Protein AF-A0A497SSU1-F1 (afdb_monomer)

Mean predicted aligned error: 9.27 Å

pLDDT: mean 85.71, std 21.13, range [26.67, 98.75]

Nearest PDB structures (foldseek):
  1k3r-assembly1_A  TM=8.566E-01  e=5.535E-24  Methanothermobacter thermautotrophicus
  8qsv-assembly1_A-2  TM=8.708E-01  e=3.399E-22  Homo sapiens
  4rg1-assembly1_B  TM=8.622E-01  e=2.488E-22  Homo sapiens
  8qsu-assembly1_A-2  TM=8.630E-01  e=3.193E-22  Homo sapiens
  8qsw-assembly1_A-2  TM=8.655E-01  e=3.638E-21  Homo sapiens

Solvent-accessible surface area (backbone atoms only — not comparable to full-atom values): 18118 Å² total; per-residue (Å²): 141,82,91,82,84,86,82,88,80,88,79,93,80,94,78,92,74,89,80,81,75,82,80,81,82,85,77,80,78,73,79,81,71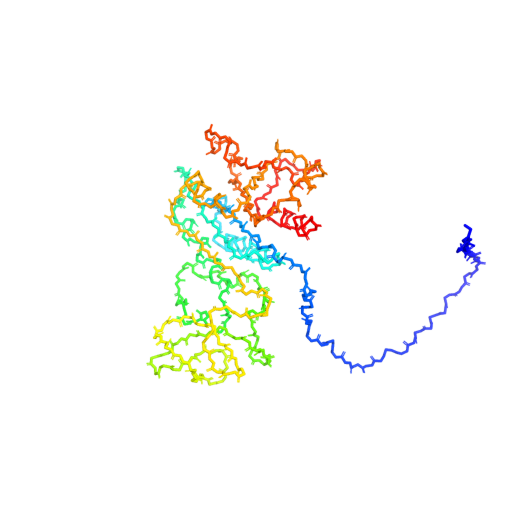,81,78,72,66,96,84,59,85,78,71,46,35,28,40,33,41,32,14,38,61,55,68,86,49,84,48,67,57,59,37,44,32,55,51,25,52,47,48,39,44,36,61,74,63,47,25,43,35,38,38,41,23,41,39,90,51,94,91,50,66,29,64,62,40,31,54,50,51,48,51,53,41,52,56,65,65,43,32,78,73,51,40,72,78,78,50,66,94,45,82,91,51,76,47,58,85,59,39,64,84,69,80,48,71,55,44,69,56,69,86,59,92,61,60,57,40,55,22,40,26,36,92,88,66,31,27,46,53,53,55,100,60,63,44,73,54,52,78,91,82,52,67,76,38,78,45,38,31,33,65,84,78,33,29,67,43,94,71,81,91,73,75,62,73,62,59,49,77,45,74,81,72,47,36,58,71,60,50,49,64,71,42,51,87,65,27,47,37,33,32,47,33,90,88,28,49,49,40,90,76,44,43,68,64,57,55,68,54,95,56,33,41,30,44,34,48,40,39,86,88,43,57,48,80,80,76,45,96,63,92,84,51,81,38,51,30,10,77,63,69,89,59,96,55,100,70,78,53,63,69,58,45,51,46,52,43,48,54,51,46,70,71,59,105

Structure (mmCIF, N/CA/C/O backbone):
data_AF-A0A497SSU1-F1
#
_entry.id   AF-A0A497SSU1-F1
#
loop_
_atom_site.group_PDB
_atom_site.id
_atom_site.type_symbol
_atom_site.label_atom_id
_atom_site.label_alt_id
_atom_site.label_comp_id
_atom_site.label_asym_id
_atom_site.label_entity_id
_atom_site.label_seq_id
_atom_site.pdbx_PDB_ins_code
_atom_site.Cartn_x
_atom_site.Cartn_y
_atom_site.Cartn_z
_atom_site.occupancy
_atom_site.B_iso_or_equiv
_atom_site.auth_seq_id
_atom_site.auth_comp_id
_atom_site.auth_asym_id
_atom_site.auth_atom_id
_atom_site.pdbx_PDB_model_num
ATOM 1 N N . MET A 1 1 ? -50.447 6.580 -16.446 1.00 35.88 1 MET A N 1
ATOM 2 C CA . MET A 1 1 ? -51.185 5.867 -17.516 1.00 35.88 1 MET A CA 1
ATOM 3 C C . MET A 1 1 ? -50.201 5.676 -18.659 1.00 35.88 1 MET A C 1
ATOM 5 O O . MET A 1 1 ? -49.631 6.679 -19.048 1.00 35.88 1 MET A O 1
ATOM 9 N N . LEU A 1 2 ? -49.839 4.515 -19.195 1.00 35.53 2 LEU A N 1
ATOM 10 C CA . LEU A 1 2 ? -50.153 3.086 -19.044 1.00 35.53 2 LEU A CA 1
ATOM 11 C C . LEU A 1 2 ? -48.772 2.371 -19.102 1.00 35.53 2 LEU A C 1
ATOM 13 O O . LEU A 1 2 ? -47.897 2.855 -19.806 1.00 35.53 2 LEU A O 1
ATOM 17 N N . GLY A 1 3 ? -48.422 1.311 -18.372 1.00 28.66 3 GLY A N 1
ATOM 18 C CA . GLY A 1 3 ? -49.211 0.150 -17.970 1.00 28.66 3 GLY A CA 1
ATOM 19 C C . GLY A 1 3 ? -49.153 -0.924 -19.065 1.00 28.66 3 GLY A C 1
ATOM 20 O O . GLY A 1 3 ? -50.025 -0.935 -19.922 1.00 28.66 3 GLY A O 1
ATOM 21 N N . GLY A 1 4 ? -48.142 -1.802 -19.051 1.00 30.02 4 GLY A N 1
ATOM 22 C CA . GLY A 1 4 ? -48.006 -2.919 -19.998 1.00 30.02 4 GLY A CA 1
ATOM 23 C C . GLY A 1 4 ? -47.371 -4.140 -19.334 1.00 30.02 4 GLY A C 1
ATOM 24 O O . GLY A 1 4 ? -46.185 -4.120 -19.025 1.00 30.02 4 GLY A O 1
ATOM 25 N N . LEU A 1 5 ? -48.195 -5.152 -19.055 1.00 28.97 5 LEU A N 1
ATOM 26 C CA . LEU A 1 5 ? -47.909 -6.336 -18.244 1.00 28.97 5 LEU A CA 1
ATOM 27 C C . LEU A 1 5 ? -46.916 -7.308 -18.903 1.00 28.97 5 LEU A C 1
ATOM 29 O O . LEU A 1 5 ? -47.007 -7.587 -20.095 1.00 28.97 5 LEU A O 1
ATOM 33 N N . ILE A 1 6 ? -46.067 -7.927 -18.077 1.00 37.09 6 ILE A N 1
ATOM 34 C CA . ILE A 1 6 ? -45.364 -9.173 -18.403 1.00 37.09 6 ILE A CA 1
ATOM 35 C C . ILE A 1 6 ? -46.290 -10.332 -18.030 1.00 37.09 6 ILE A C 1
ATOM 37 O O . ILE A 1 6 ? -46.560 -10.582 -16.855 1.00 37.09 6 ILE A O 1
ATOM 41 N N . THR A 1 7 ? -46.793 -11.034 -19.038 1.00 29.97 7 THR A N 1
ATOM 42 C CA . THR A 1 7 ? -47.601 -12.245 -18.891 1.00 29.97 7 THR A CA 1
ATOM 43 C C . THR A 1 7 ? -46.688 -13.443 -18.623 1.00 29.97 7 THR A C 1
ATOM 45 O O . THR A 1 7 ? -45.935 -13.873 -19.495 1.00 29.97 7 THR A O 1
ATOM 48 N N . LEU A 1 8 ? -46.764 -14.011 -17.418 1.00 29.22 8 LEU A N 1
ATOM 49 C CA . LEU A 1 8 ? -46.225 -15.336 -17.103 1.00 29.22 8 LEU A CA 1
ATOM 50 C C . LEU A 1 8 ? -47.139 -16.400 -17.721 1.00 29.22 8 LEU A C 1
ATOM 52 O O . LEU A 1 8 ? -48.310 -16.495 -17.360 1.00 29.22 8 LEU A O 1
ATOM 56 N N . CYS A 1 9 ? -46.611 -17.211 -18.638 1.00 27.58 9 CYS A N 1
ATOM 57 C CA . CYS A 1 9 ? -47.317 -18.373 -19.173 1.00 27.58 9 CYS A CA 1
ATOM 58 C C . CYS A 1 9 ? -46.560 -19.648 -18.790 1.00 27.58 9 CYS A C 1
ATOM 60 O O . CYS A 1 9 ? -45.482 -19.934 -19.307 1.00 27.58 9 CYS A O 1
ATOM 62 N N . TRP A 1 10 ? -47.134 -20.399 -17.852 1.00 26.67 10 TRP A N 1
ATOM 63 C CA . TRP A 1 10 ? -46.707 -21.742 -17.478 1.00 26.67 10 TRP A CA 1
ATOM 64 C C . TRP A 1 10 ? -47.466 -22.727 -18.374 1.00 26.67 10 TRP A C 1
ATOM 66 O O . TRP A 1 10 ? -48.698 -22.715 -18.384 1.00 26.67 10 TRP A O 1
ATOM 76 N N . LYS A 1 11 ? -46.761 -23.571 -19.137 1.00 31.81 11 LYS A N 1
ATOM 77 C CA . LYS A 1 11 ? -47.372 -24.748 -19.770 1.00 31.81 11 LYS A CA 1
ATOM 78 C C . LYS A 1 11 ? -46.731 -26.033 -19.237 1.00 31.81 11 LYS A C 1
ATOM 80 O O . LYS A 1 11 ? -45.509 -26.162 -19.304 1.00 31.81 11 LYS A O 1
ATOM 85 N N . PRO A 1 12 ? -47.542 -26.981 -18.738 1.00 33.78 12 PRO A N 1
ATOM 86 C CA . PRO A 1 12 ? -47.093 -28.289 -18.296 1.00 33.78 12 PRO A CA 1
ATOM 87 C C . PRO A 1 12 ? -47.118 -29.258 -19.481 1.00 33.78 12 PRO A C 1
ATOM 89 O O . PRO A 1 12 ? -48.179 -29.464 -20.052 1.00 33.78 12 PRO A O 1
ATOM 92 N N . THR A 1 13 ? -45.968 -29.829 -19.848 1.00 32.84 13 THR A N 1
ATOM 93 C CA . THR A 1 13 ? -45.801 -31.176 -20.446 1.00 32.84 13 THR A CA 1
ATOM 94 C C . THR A 1 13 ? -44.357 -31.334 -20.915 1.00 32.84 13 THR A C 1
ATOM 96 O O . THR A 1 13 ? -43.852 -30.520 -21.685 1.00 32.84 13 THR A O 1
ATOM 99 N N . GLY A 1 14 ? -43.681 -32.374 -20.426 1.00 36.97 14 GLY A N 1
ATOM 100 C CA . GLY A 1 14 ? -42.270 -32.627 -20.688 1.00 36.97 14 GLY A CA 1
ATOM 101 C C . GLY A 1 14 ? -41.965 -33.070 -22.119 1.00 36.97 14 GLY A C 1
ATOM 102 O O . GLY A 1 14 ? -42.603 -33.975 -22.647 1.00 36.97 14 GLY A O 1
ATOM 103 N N . ARG A 1 15 ? -40.920 -32.470 -22.696 1.00 27.17 15 ARG A N 1
ATOM 104 C CA . ARG A 1 15 ? -39.835 -33.129 -23.445 1.00 27.17 15 ARG A CA 1
ATOM 105 C C . ARG A 1 15 ? -38.771 -32.081 -23.781 1.00 27.17 15 ARG A C 1
ATOM 107 O O . ARG A 1 15 ? -39.074 -31.045 -24.360 1.00 27.17 15 ARG A O 1
ATOM 114 N N . MET A 1 16 ? -37.531 -32.357 -23.378 1.00 28.16 16 MET A N 1
ATOM 115 C CA . MET A 1 16 ? -36.351 -31.573 -23.742 1.00 28.16 16 MET A CA 1
ATOM 116 C C . MET A 1 16 ? -36.112 -31.659 -25.250 1.00 28.16 16 MET A C 1
ATOM 118 O O . MET A 1 16 ? -35.999 -32.759 -25.787 1.00 28.16 16 MET A O 1
ATOM 122 N N . VAL A 1 17 ? -35.951 -30.509 -25.903 1.00 31.20 17 VAL A N 1
ATOM 123 C CA . VAL A 1 17 ? -35.261 -30.408 -27.192 1.00 31.20 17 VAL A CA 1
ATOM 124 C C . VAL A 1 17 ? -34.239 -29.284 -27.056 1.00 31.20 17 VAL A C 1
ATOM 126 O O . VAL A 1 17 ? -34.593 -28.111 -26.962 1.00 31.20 17 VAL A O 1
ATOM 129 N N . GLN A 1 18 ? -32.964 -29.661 -26.961 1.00 32.72 18 GLN A N 1
ATOM 130 C CA . GLN A 1 18 ? -31.840 -28.734 -27.042 1.00 32.72 18 GLN A CA 1
ATOM 131 C C . GLN A 1 18 ? -31.746 -28.215 -28.480 1.00 32.72 18 GLN A C 1
ATOM 133 O O . GLN A 1 18 ? -31.386 -28.969 -29.377 1.00 32.72 18 GLN A O 1
ATOM 138 N N . ASN A 1 19 ? -32.019 -26.930 -28.691 1.00 29.03 19 ASN A N 1
ATOM 139 C CA . ASN A 1 19 ? -31.557 -26.217 -29.879 1.00 29.03 19 ASN A CA 1
ATOM 140 C C . ASN A 1 19 ? -30.340 -25.380 -29.478 1.00 29.03 19 ASN A C 1
ATOM 142 O O . ASN A 1 19 ? -30.464 -24.237 -29.046 1.00 29.03 19 ASN A O 1
ATOM 146 N N . LEU A 1 20 ? -29.159 -25.993 -29.580 1.00 30.58 20 LEU A N 1
ATOM 147 C CA . LEU A 1 20 ? -27.876 -25.299 -29.539 1.00 30.58 20 LEU A CA 1
ATOM 148 C C . LEU A 1 20 ? -27.684 -24.574 -30.876 1.00 30.58 20 LEU A C 1
ATOM 150 O O . LEU A 1 20 ? -27.412 -25.199 -31.899 1.00 30.58 20 LEU A O 1
ATOM 154 N N . SER A 1 21 ? -27.827 -23.253 -30.873 1.00 32.41 21 SER A N 1
ATOM 155 C CA . SER A 1 21 ? -27.317 -22.398 -31.947 1.00 32.41 21 SER A CA 1
ATOM 156 C C . SER A 1 21 ? -25.778 -22.435 -31.953 1.00 32.41 21 SER A C 1
ATOM 158 O O . SER A 1 21 ? -25.175 -22.398 -30.876 1.00 32.41 21 SER A O 1
ATOM 160 N N . PRO A 1 22 ? -25.118 -22.511 -33.124 1.00 32.53 22 PRO A N 1
ATOM 161 C CA . PRO A 1 22 ? -23.673 -22.691 -33.203 1.00 32.53 22 PRO A CA 1
ATOM 162 C C . PRO A 1 22 ? -22.916 -21.474 -32.656 1.00 32.53 22 PRO A C 1
ATOM 164 O O . PRO A 1 22 ? -23.157 -20.335 -33.053 1.00 32.53 22 PRO A O 1
ATOM 167 N N . LEU A 1 23 ? -21.972 -21.748 -31.751 1.00 34.34 23 LEU A N 1
ATOM 168 C CA . LEU A 1 23 ? -20.975 -20.806 -31.248 1.00 34.34 23 LEU A CA 1
ATOM 169 C C . LEU A 1 23 ? -20.169 -20.238 -32.424 1.00 34.34 23 LEU A C 1
ATOM 171 O O . LEU A 1 23 ? -19.406 -20.959 -33.071 1.00 34.34 23 LEU A O 1
ATOM 175 N N . VAL A 1 24 ? -20.324 -18.938 -32.675 1.00 39.06 24 VAL A N 1
ATOM 176 C CA . VAL A 1 24 ? -19.427 -18.172 -33.543 1.00 39.06 24 VAL A CA 1
ATOM 177 C C . VAL A 1 24 ? -18.031 -18.234 -32.926 1.00 39.06 24 VAL A C 1
ATOM 179 O O . VAL A 1 24 ? -17.793 -17.757 -31.816 1.00 39.06 24 VAL A O 1
ATOM 182 N N . LYS A 1 25 ? -17.110 -18.887 -33.635 1.00 38.16 25 LYS A N 1
ATOM 183 C CA . LYS A 1 25 ? -15.687 -18.899 -33.308 1.00 38.16 25 LYS A CA 1
ATOM 184 C C . LYS A 1 25 ? -15.097 -17.511 -33.561 1.00 38.16 25 LYS A C 1
ATOM 186 O O . LYS A 1 25 ? -15.122 -17.046 -34.692 1.00 38.16 25 LYS A O 1
ATOM 191 N N . GLY A 1 26 ? -14.447 -16.970 -32.534 1.00 44.84 26 GLY A N 1
ATOM 192 C CA . GLY A 1 26 ? -13.172 -16.278 -32.694 1.00 44.84 26 GLY A CA 1
ATOM 193 C C . GLY A 1 26 ? -13.217 -14.775 -32.932 1.00 44.84 26 GLY A C 1
ATOM 194 O O . GLY A 1 26 ? -12.828 -14.339 -34.001 1.00 44.84 26 GLY A O 1
ATOM 195 N N . GLU A 1 27 ? -13.497 -14.007 -31.882 1.00 32.03 27 GLU A N 1
ATOM 196 C CA . GLU A 1 27 ? -12.747 -12.779 -31.597 1.00 32.03 27 GLU A CA 1
ATOM 197 C C . GLU A 1 27 ? -12.459 -12.754 -30.092 1.00 32.03 27 GLU A C 1
ATOM 199 O O . GLU A 1 27 ? -13.357 -12.940 -29.268 1.00 32.03 27 GLU A O 1
ATOM 204 N N . ALA A 1 28 ? -11.185 -12.612 -29.717 1.00 36.69 28 ALA A N 1
ATOM 205 C CA . ALA A 1 28 ? -10.837 -12.315 -28.334 1.00 36.69 28 ALA A CA 1
ATOM 206 C C . ALA A 1 28 ? -11.435 -10.940 -27.995 1.00 36.69 28 ALA A C 1
ATOM 208 O O . ALA A 1 28 ? -11.315 -10.033 -28.823 1.00 36.69 28 ALA A O 1
ATOM 209 N N . PRO A 1 29 ? -12.071 -10.755 -26.823 1.00 34.31 29 PRO A N 1
ATOM 210 C CA . PRO A 1 29 ? -12.545 -9.433 -26.444 1.00 34.31 29 PRO A CA 1
ATOM 211 C C . PRO A 1 29 ? -11.357 -8.458 -26.480 1.00 34.31 29 PRO A C 1
ATOM 213 O O . PRO A 1 29 ? -10.256 -8.843 -26.066 1.00 34.31 29 PRO A O 1
ATOM 216 N N . PRO A 1 30 ? -11.538 -7.220 -26.980 1.00 35.00 30 PRO A N 1
ATOM 217 C CA . PRO A 1 30 ? -10.485 -6.216 -26.914 1.00 35.00 30 PRO A CA 1
ATOM 218 C C . PRO A 1 30 ? -10.006 -6.098 -25.459 1.00 35.00 30 PRO A C 1
ATOM 220 O O . PRO A 1 30 ? -10.831 -6.241 -24.546 1.00 35.00 30 PRO A O 1
ATOM 223 N N . PRO A 1 31 ? -8.697 -5.876 -25.216 1.00 40.03 31 PRO A N 1
ATOM 224 C CA . PRO A 1 31 ? -8.190 -5.686 -23.863 1.00 40.03 31 PRO A CA 1
ATOM 225 C C . PRO A 1 31 ? -9.057 -4.625 -23.201 1.00 40.03 31 PRO A C 1
ATOM 227 O O . PRO A 1 31 ? -9.265 -3.562 -23.790 1.00 40.03 31 PRO A O 1
ATOM 230 N N . ALA A 1 32 ? -9.635 -4.977 -22.047 1.00 37.16 32 ALA A N 1
ATOM 231 C CA . ALA A 1 32 ? -10.612 -4.167 -21.339 1.00 37.16 32 ALA A CA 1
ATOM 232 C C . ALA A 1 32 ? -10.063 -2.747 -21.207 1.00 37.16 32 ALA A C 1
ATOM 234 O O . ALA A 1 32 ? -9.217 -2.454 -20.364 1.00 37.16 32 ALA A O 1
ATOM 235 N N . THR A 1 33 ? -10.504 -1.873 -22.107 1.00 36.25 33 THR A N 1
ATOM 236 C CA . THR A 1 33 ? -10.191 -0.460 -22.033 1.00 36.25 33 THR A CA 1
ATOM 237 C C . THR A 1 33 ? -10.988 -0.011 -20.832 1.00 36.25 33 THR A C 1
ATOM 239 O O . THR A 1 33 ? -12.218 -0.045 -20.872 1.00 36.25 33 THR A O 1
ATOM 242 N N . ILE A 1 34 ? -10.300 0.274 -19.727 1.00 39.75 34 ILE A N 1
ATOM 243 C CA . ILE A 1 34 ? -10.923 0.834 -18.534 1.00 39.75 34 ILE A CA 1
ATOM 244 C C . ILE A 1 34 ? -11.488 2.183 -18.981 1.00 39.75 34 ILE A C 1
ATOM 246 O O . ILE A 1 34 ? -10.775 3.181 -19.051 1.00 39.75 34 ILE A O 1
ATOM 250 N N . PHE A 1 35 ? -12.754 2.177 -19.396 1.00 33.28 35 PHE A N 1
ATOM 251 C CA . PHE A 1 35 ? -13.505 3.367 -19.747 1.00 33.28 35 PHE A CA 1
ATOM 252 C C . PHE A 1 35 ? -13.746 4.114 -18.443 1.00 33.28 35 PHE A C 1
ATOM 254 O O . PHE A 1 35 ? -14.711 3.859 -17.728 1.00 33.28 35 PHE A O 1
ATOM 261 N N . ILE A 1 36 ? -12.831 5.016 -18.108 1.00 41.19 36 ILE A N 1
ATOM 262 C CA . ILE A 1 36 ? -13.085 6.023 -17.087 1.00 41.19 36 ILE A CA 1
ATOM 263 C C . ILE A 1 36 ? -14.031 7.024 -17.746 1.00 41.19 36 ILE A C 1
ATOM 265 O O . ILE A 1 36 ? -13.642 7.751 -18.661 1.00 41.19 36 ILE A O 1
ATOM 269 N N . SER A 1 37 ? -15.301 7.014 -17.340 1.00 36.00 37 SER A N 1
ATOM 270 C CA . SER A 1 37 ? -16.258 8.041 -17.746 1.00 36.00 37 SER A CA 1
ATOM 271 C C . SER A 1 37 ? -15.701 9.417 -17.380 1.00 36.00 37 SER A C 1
ATOM 273 O O . SER A 1 37 ? -15.293 9.644 -16.243 1.00 36.00 37 SER A O 1
ATOM 275 N N . ALA A 1 38 ? -15.679 10.327 -18.352 1.00 35.69 38 ALA A N 1
ATOM 276 C CA . ALA A 1 38 ? -14.848 11.531 -18.370 1.00 35.69 38 ALA A CA 1
ATOM 277 C C . ALA A 1 38 ? -15.125 12.603 -17.289 1.00 35.69 38 ALA A C 1
ATOM 279 O O . ALA A 1 38 ? -14.494 13.653 -17.332 1.00 35.69 38 ALA A O 1
ATOM 280 N N . ILE A 1 39 ? -16.035 12.396 -16.332 1.00 37.41 39 ILE A N 1
ATOM 281 C CA . ILE A 1 39 ? -16.320 13.359 -15.250 1.00 37.41 39 ILE A CA 1
ATOM 282 C C . ILE A 1 39 ? -16.753 12.605 -13.984 1.00 37.41 39 ILE A C 1
ATOM 284 O O . ILE A 1 39 ? -17.868 12.752 -13.495 1.00 37.41 39 ILE A O 1
ATOM 288 N N . GLN A 1 40 ? -15.878 11.763 -13.448 1.00 43.47 40 GLN A N 1
ATOM 289 C CA . GLN A 1 40 ? -15.955 11.389 -12.040 1.00 43.47 40 GLN A CA 1
ATOM 290 C C . GLN A 1 40 ? -14.680 11.941 -11.420 1.00 43.47 40 GLN A C 1
ATOM 292 O O . GLN A 1 40 ? -13.587 11.618 -11.885 1.00 43.47 40 GLN A O 1
ATOM 297 N N . ILE A 1 41 ? -14.812 12.863 -10.461 1.00 48.41 41 ILE A N 1
ATOM 298 C CA . ILE A 1 41 ? -13.678 13.289 -9.636 1.00 48.41 41 ILE A CA 1
ATOM 299 C C . ILE A 1 41 ? -13.109 11.989 -9.083 1.00 48.41 41 ILE A C 1
ATOM 301 O O . ILE A 1 41 ? -13.798 11.291 -8.342 1.00 48.41 41 ILE A O 1
ATOM 305 N N . LEU A 1 42 ? -11.924 11.602 -9.555 1.00 60.53 42 LEU A N 1
ATOM 306 C CA . LEU A 1 42 ? -11.308 10.344 -9.173 1.00 60.53 42 LEU A CA 1
ATOM 307 C C . LEU A 1 42 ? -10.845 10.528 -7.730 1.00 60.53 42 LEU A C 1
ATOM 309 O O . LEU A 1 42 ? -9.733 10.989 -7.492 1.00 60.53 42 LEU A O 1
ATOM 313 N N . ILE A 1 43 ? -11.742 10.275 -6.779 1.00 70.25 43 ILE A N 1
ATOM 314 C CA . ILE A 1 43 ? -11.400 10.269 -5.364 1.00 70.25 43 ILE A CA 1
ATOM 315 C C . ILE A 1 43 ? -10.377 9.156 -5.203 1.00 70.25 43 ILE A C 1
ATOM 317 O O . ILE A 1 43 ? -10.679 7.994 -5.475 1.00 70.25 43 ILE A O 1
ATOM 321 N N . MET A 1 44 ? -9.157 9.522 -4.827 1.00 77.19 44 MET A N 1
ATOM 322 C CA . MET A 1 44 ? -8.079 8.558 -4.655 1.00 77.19 44 MET A CA 1
ATOM 323 C C . MET A 1 44 ? -8.041 8.169 -3.177 1.00 77.19 44 MET A C 1
ATOM 325 O O . MET A 1 44 ? -7.704 9.007 -2.335 1.00 77.19 44 MET A O 1
ATOM 329 N N . PRO A 1 45 ? -8.446 6.939 -2.816 1.00 89.25 45 PRO A N 1
ATOM 330 C CA . PRO A 1 45 ? -8.417 6.530 -1.427 1.00 89.25 45 PRO A CA 1
ATOM 331 C C . PRO A 1 45 ? -6.969 6.334 -0.984 1.00 89.25 45 PRO A C 1
ATOM 333 O O . PRO A 1 45 ? -6.197 5.623 -1.625 1.00 89.25 45 PRO A O 1
ATOM 336 N N . ALA A 1 46 ? -6.627 6.902 0.164 1.00 97.12 46 ALA A N 1
ATOM 337 C CA . ALA A 1 46 ? -5.440 6.528 0.907 1.00 97.12 46 ALA A CA 1
ATOM 338 C C . ALA A 1 46 ? -5.821 5.519 1.997 1.00 97.12 46 ALA A C 1
ATOM 340 O O . ALA A 1 46 ? -6.912 5.566 2.574 1.00 97.12 46 ALA A O 1
ATOM 341 N N . VAL A 1 47 ? -4.904 4.612 2.312 1.00 98.50 47 VAL A N 1
ATOM 342 C CA . VAL A 1 47 ? -5.074 3.628 3.384 1.00 98.50 47 VAL A CA 1
ATOM 343 C C . VAL A 1 47 ? -3.957 3.783 4.403 1.00 98.50 47 VAL A C 1
ATOM 345 O O . VAL A 1 47 ? -2.801 3.972 4.043 1.00 98.50 47 VAL A O 1
ATOM 348 N N . MET A 1 48 ? -4.296 3.669 5.683 1.00 98.56 48 MET A N 1
ATOM 349 C CA . MET A 1 48 ? -3.351 3.687 6.788 1.00 98.56 48 MET A CA 1
ATOM 350 C C . MET A 1 48 ? -3.439 2.396 7.604 1.00 98.56 48 MET A C 1
ATOM 352 O O . MET A 1 48 ? -4.506 2.054 8.116 1.00 98.56 48 MET A O 1
ATOM 356 N N . ILE A 1 49 ? -2.311 1.697 7.741 1.00 98.50 49 ILE A N 1
ATOM 357 C CA . ILE A 1 49 ? -2.201 0.399 8.423 1.00 98.50 49 ILE A CA 1
ATOM 358 C C . ILE A 1 49 ? -1.087 0.404 9.479 1.00 98.50 49 ILE A C 1
ATOM 360 O O . ILE A 1 49 ? -0.108 1.140 9.339 1.00 98.50 49 ILE A O 1
ATOM 364 N N . PRO A 1 50 ? -1.193 -0.421 10.532 1.00 97.88 50 PRO A N 1
ATOM 365 C CA . PRO A 1 50 ? -0.152 -0.513 11.546 1.00 97.88 50 PRO A CA 1
ATOM 366 C C . PRO A 1 50 ? 1.059 -1.299 11.048 1.00 97.88 50 PRO A C 1
ATOM 368 O O . PRO A 1 50 ? 0.927 -2.309 10.352 1.00 97.88 50 PRO A O 1
ATOM 371 N N . SER A 1 51 ? 2.244 -0.924 11.527 1.00 97.88 51 SER A N 1
ATOM 372 C CA . SER A 1 51 ? 3.484 -1.680 11.314 1.00 97.88 51 SER A CA 1
ATOM 373 C C . SER A 1 51 ? 3.429 -3.109 11.873 1.00 97.88 51 SER A C 1
ATOM 375 O O . SER A 1 51 ? 4.200 -3.966 11.459 1.00 97.88 51 SER A O 1
ATOM 377 N N . THR A 1 52 ? 2.503 -3.394 12.789 1.00 97.12 52 THR A N 1
ATOM 378 C CA . THR A 1 52 ? 2.260 -4.707 13.409 1.00 97.12 52 THR A CA 1
ATOM 379 C C . THR A 1 52 ? 1.173 -5.525 12.707 1.00 97.12 52 THR A C 1
ATOM 381 O O . THR A 1 52 ? 0.824 -6.591 13.208 1.00 97.12 52 THR A O 1
ATOM 384 N N . PHE A 1 53 ? 0.654 -5.092 11.546 1.00 96.44 53 PHE A N 1
ATOM 385 C CA . PHE A 1 53 ? -0.394 -5.806 10.790 1.00 96.44 53 PHE A CA 1
ATOM 386 C C . PHE A 1 53 ? -0.152 -7.323 10.706 1.00 96.44 53 PHE A C 1
ATOM 388 O O . PHE A 1 53 ? -1.073 -8.118 10.857 1.00 96.44 53 PHE A O 1
ATOM 395 N N . SER A 1 54 ? 1.103 -7.727 10.509 1.00 94.00 54 SER A N 1
ATOM 396 C CA . SER A 1 54 ? 1.477 -9.130 10.336 1.00 94.00 54 SER A CA 1
ATOM 397 C C . SER A 1 54 ? 2.117 -9.797 11.563 1.00 94.00 54 SER A C 1
ATOM 399 O O . SER A 1 54 ? 2.764 -10.839 11.435 1.00 94.00 54 SER A O 1
ATOM 401 N N . ALA A 1 55 ? 1.950 -9.210 12.751 1.00 93.88 55 ALA A N 1
ATOM 402 C CA . ALA A 1 55 ? 2.568 -9.679 13.992 1.00 93.88 55 ALA A CA 1
ATOM 403 C C . ALA A 1 55 ? 2.048 -11.050 14.467 1.00 93.88 55 ALA A C 1
ATOM 405 O O . ALA A 1 55 ? 2.791 -11.791 15.108 1.00 93.88 55 ALA A O 1
ATOM 406 N N . GLU A 1 56 ? 0.807 -11.418 14.130 1.00 91.06 56 GLU A N 1
ATOM 407 C CA . GLU A 1 56 ? 0.237 -12.738 14.451 1.00 91.06 56 GLU A CA 1
ATOM 408 C C . GLU A 1 56 ? 0.876 -13.875 13.639 1.00 91.06 56 GLU A C 1
ATOM 410 O O . GLU A 1 56 ? 0.888 -15.032 14.068 1.00 91.06 56 GLU A O 1
ATOM 415 N N . GLU A 1 57 ? 1.446 -13.557 12.474 1.00 94.12 57 GLU A N 1
ATOM 416 C CA . GLU A 1 57 ? 1.983 -14.558 11.563 1.00 94.12 57 GLU A CA 1
ATOM 417 C C . GLU A 1 57 ? 3.415 -14.943 11.911 1.00 94.12 57 GLU A C 1
ATOM 419 O O . GLU A 1 57 ? 4.364 -14.175 11.721 1.00 94.12 57 GLU A O 1
ATOM 424 N N . ARG A 1 58 ? 3.591 -16.191 12.354 1.00 89.75 58 ARG A N 1
ATOM 425 C CA . ARG A 1 58 ? 4.915 -16.774 12.622 1.00 89.75 58 ARG A CA 1
ATOM 426 C C . ARG A 1 58 ? 5.645 -17.182 11.345 1.00 89.75 58 ARG A C 1
ATOM 428 O O . ARG A 1 58 ? 6.870 -17.117 11.287 1.00 89.75 58 ARG A O 1
ATOM 435 N N . SER A 1 59 ? 4.903 -17.619 10.330 1.00 95.00 59 SER A N 1
ATOM 436 C CA . SER A 1 59 ? 5.470 -18.061 9.058 1.00 95.00 59 SER A CA 1
ATOM 437 C C . SER A 1 59 ? 5.733 -16.866 8.150 1.00 95.00 59 SER A C 1
ATOM 439 O O . SER A 1 59 ? 4.809 -16.136 7.796 1.00 95.00 59 SER A O 1
ATOM 441 N N . GLN A 1 60 ? 6.984 -16.699 7.713 1.00 94.38 60 GLN A N 1
ATOM 442 C CA . GLN A 1 60 ? 7.328 -15.659 6.743 1.00 94.38 60 GLN A CA 1
ATOM 443 C C . GLN A 1 60 ? 6.569 -15.848 5.420 1.00 94.38 60 GLN A C 1
ATOM 445 O O . GLN A 1 60 ? 6.129 -14.862 4.848 1.00 94.38 60 GLN A O 1
ATOM 450 N N . LEU A 1 61 ? 6.338 -17.094 4.984 1.00 96.25 61 LEU A N 1
ATOM 451 C CA . LEU A 1 61 ? 5.544 -17.416 3.791 1.00 96.25 61 LEU A CA 1
ATOM 452 C C . LEU A 1 61 ? 4.116 -16.852 3.887 1.00 96.25 61 LEU A C 1
ATOM 454 O O . LEU A 1 61 ? 3.664 -16.153 2.984 1.00 96.25 61 LEU A O 1
ATOM 458 N N . LEU A 1 62 ? 3.420 -17.133 4.996 1.00 96.69 62 LEU A N 1
ATOM 459 C CA . LEU A 1 62 ? 2.053 -16.645 5.220 1.00 96.69 62 LEU A CA 1
ATOM 460 C C . LEU A 1 62 ? 2.026 -15.126 5.389 1.00 96.69 62 LEU A C 1
ATOM 462 O O . LEU A 1 62 ? 1.141 -14.465 4.853 1.00 96.69 62 LEU A O 1
ATOM 466 N N . ARG A 1 63 ? 3.036 -14.563 6.061 1.00 96.44 63 ARG A N 1
ATOM 467 C CA . ARG A 1 63 ? 3.218 -13.115 6.179 1.00 96.44 63 ARG A CA 1
ATOM 468 C C . ARG A 1 63 ? 3.328 -12.448 4.808 1.00 96.44 63 ARG A C 1
ATOM 470 O O . ARG A 1 63 ? 2.610 -11.487 4.548 1.00 96.44 63 ARG A O 1
ATOM 477 N N . THR A 1 64 ? 4.195 -12.959 3.930 1.00 97.62 64 THR A N 1
ATOM 478 C CA . THR A 1 64 ? 4.343 -12.455 2.558 1.00 97.62 64 THR A CA 1
ATOM 479 C C . THR A 1 64 ? 3.022 -12.541 1.801 1.00 97.62 64 THR A C 1
ATOM 481 O O . THR A 1 64 ? 2.623 -11.565 1.170 1.00 97.62 64 THR A O 1
ATOM 484 N N . TYR A 1 65 ? 2.328 -13.680 1.891 1.00 97.56 65 TYR A N 1
ATOM 485 C CA . TYR A 1 65 ? 1.047 -13.884 1.220 1.00 97.56 65 TYR A CA 1
ATOM 486 C C . TYR A 1 65 ? -0.008 -12.864 1.674 1.00 97.56 65 TYR A C 1
ATOM 488 O O . TYR A 1 65 ? -0.588 -12.178 0.839 1.00 97.56 65 TYR A O 1
ATOM 496 N N . LYS A 1 66 ? -0.188 -12.676 2.988 1.00 97.56 66 LYS A N 1
ATOM 497 C CA . LYS A 1 66 ? -1.158 -11.714 3.538 1.00 97.56 66 LYS A CA 1
ATOM 498 C C . LYS A 1 66 ? -0.870 -10.267 3.147 1.00 97.56 66 LYS A C 1
ATOM 500 O O . LYS A 1 66 ? -1.793 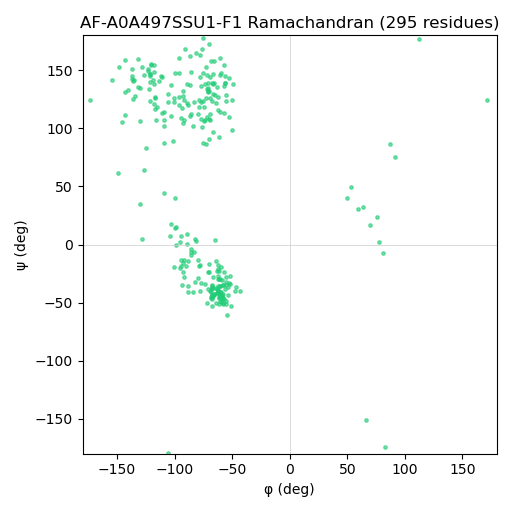-9.533 2.812 1.00 97.56 66 LYS A O 1
ATOM 505 N N . ILE A 1 67 ? 0.395 -9.846 3.159 1.00 98.50 67 ILE A N 1
ATOM 506 C CA . ILE A 1 67 ? 0.759 -8.497 2.694 1.00 98.50 67 ILE A CA 1
ATOM 507 C C . ILE A 1 67 ? 0.528 -8.379 1.176 1.00 98.50 67 ILE A C 1
ATOM 509 O O . ILE A 1 67 ? 0.077 -7.342 0.695 1.00 98.50 67 ILE A O 1
ATOM 513 N N . GLY A 1 68 ? 0.763 -9.454 0.419 1.00 98.12 68 GLY A N 1
ATOM 514 C CA . GLY A 1 68 ? 0.418 -9.534 -0.999 1.00 98.12 68 GLY A CA 1
ATOM 515 C C . GLY A 1 68 ? -1.088 -9.416 -1.276 1.00 98.12 68 GLY A C 1
ATOM 516 O O . GLY A 1 68 ? -1.480 -8.777 -2.250 1.00 98.12 68 GLY A O 1
ATOM 517 N N . GLU A 1 69 ? -1.941 -9.958 -0.406 1.00 98.19 69 GLU A N 1
ATOM 518 C CA . GLU A 1 69 ? -3.394 -9.746 -0.465 1.00 98.19 69 GLU A CA 1
ATOM 519 C C . GLU A 1 69 ? -3.762 -8.271 -0.225 1.00 98.19 69 GLU A C 1
ATOM 521 O O . GLU A 1 69 ? -4.617 -7.738 -0.934 1.00 98.19 69 GLU A O 1
ATOM 526 N N . LEU A 1 70 ? -3.063 -7.559 0.672 1.00 98.50 70 LEU A N 1
ATOM 527 C CA . LEU A 1 70 ? -3.242 -6.105 0.810 1.00 98.50 70 LEU A CA 1
ATOM 528 C C . LEU A 1 70 ? -2.873 -5.364 -0.482 1.00 98.50 70 LEU A C 1
ATOM 530 O O . LEU A 1 70 ? -3.644 -4.531 -0.952 1.00 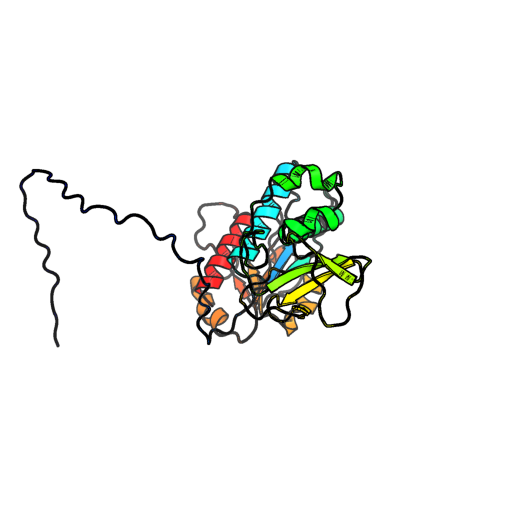98.50 70 LEU A O 1
ATOM 534 N N . ALA A 1 71 ? -1.740 -5.712 -1.103 1.00 98.56 71 ALA A N 1
ATOM 535 C CA . ALA A 1 71 ? -1.325 -5.137 -2.385 1.00 98.56 71 ALA A CA 1
ATOM 536 C C . ALA A 1 71 ? -2.394 -5.324 -3.480 1.00 98.56 71 ALA A C 1
ATOM 538 O O . ALA A 1 71 ? -2.640 -4.412 -4.279 1.00 98.56 71 ALA A O 1
ATOM 539 N N . ARG A 1 72 ? -3.076 -6.483 -3.499 1.00 98.12 72 ARG A N 1
ATOM 540 C CA . ARG A 1 72 ? -4.234 -6.699 -4.380 1.00 98.12 72 ARG A CA 1
ATOM 541 C C . ARG A 1 72 ? -5.389 -5.778 -4.041 1.00 98.12 72 ARG A C 1
ATOM 543 O O . ARG A 1 72 ? -5.917 -5.169 -4.963 1.00 98.12 72 ARG A O 1
ATOM 550 N N . ALA A 1 73 ? -5.794 -5.698 -2.775 1.00 98.06 73 ALA A N 1
ATOM 551 C CA . ALA A 1 73 ? -6.906 -4.845 -2.361 1.00 98.06 73 ALA A CA 1
ATOM 552 C C . ALA A 1 73 ? -6.666 -3.394 -2.798 1.00 98.06 73 ALA A C 1
ATOM 554 O O . ALA A 1 73 ? -7.513 -2.793 -3.455 1.00 98.06 73 ALA A O 1
ATOM 555 N N . PHE A 1 74 ? -5.468 -2.875 -2.524 1.00 98.12 74 PHE A N 1
ATOM 556 C CA . PHE A 1 74 ? -5.063 -1.523 -2.903 1.00 98.12 74 PHE A CA 1
ATOM 557 C C . PHE A 1 74 ? -5.128 -1.311 -4.417 1.00 98.12 74 PHE A C 1
ATOM 559 O O . PHE A 1 74 ? -5.674 -0.317 -4.880 1.00 98.12 74 PHE A O 1
ATOM 566 N N . THR A 1 75 ? -4.660 -2.288 -5.193 1.00 96.75 75 THR A N 1
ATOM 567 C CA . THR A 1 75 ? -4.720 -2.242 -6.659 1.00 96.75 75 THR A CA 1
ATOM 568 C C . THR A 1 75 ? -6.150 -2.298 -7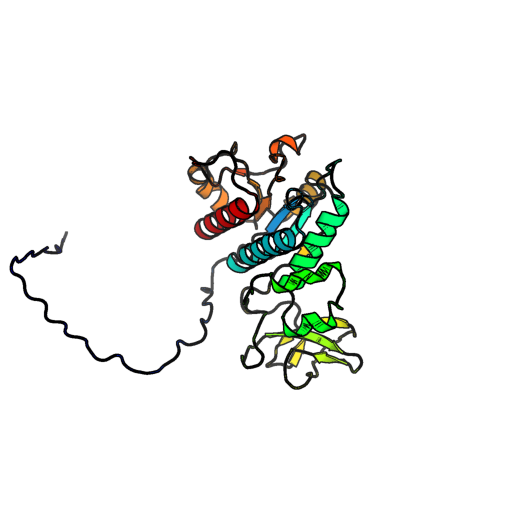.199 1.00 96.75 75 THR A C 1
ATOM 570 O O . THR A 1 75 ? -6.485 -1.545 -8.107 1.00 96.75 75 THR A O 1
ATOM 573 N N . ILE A 1 76 ? -6.992 -3.187 -6.664 1.00 96.31 76 ILE A N 1
ATOM 574 C CA . ILE A 1 76 ? -8.374 -3.394 -7.124 1.00 96.31 76 ILE A CA 1
ATOM 575 C C . ILE A 1 76 ? -9.207 -2.127 -6.930 1.00 96.31 76 ILE A C 1
ATOM 577 O O . ILE A 1 76 ? -9.987 -1.774 -7.809 1.00 96.31 76 ILE A O 1
ATOM 581 N N . PHE A 1 77 ? -9.028 -1.450 -5.797 1.00 95.50 77 PHE A N 1
ATOM 582 C CA . PHE A 1 77 ? -9.812 -0.271 -5.428 1.00 95.50 77 PHE A CA 1
ATOM 583 C C . PHE A 1 77 ? -9.094 1.056 -5.701 1.00 95.50 77 PHE A C 1
ATOM 585 O O . PHE A 1 77 ? -9.522 2.093 -5.206 1.00 95.50 77 PHE A O 1
ATOM 592 N N . GLY A 1 78 ? -8.008 1.033 -6.480 1.00 94.25 78 GLY A N 1
ATOM 593 C CA . GLY A 1 78 ? -7.333 2.244 -6.944 1.00 94.25 78 GLY A CA 1
ATOM 594 C C . GLY A 1 78 ? -6.730 3.113 -5.836 1.00 94.25 78 GLY A C 1
ATOM 595 O O . GLY A 1 78 ? -6.704 4.332 -5.979 1.00 94.25 78 GLY A O 1
ATOM 596 N N . VAL A 1 79 ? -6.262 2.505 -4.741 1.00 96.19 79 VAL A N 1
ATOM 597 C CA . VAL A 1 79 ? -5.582 3.211 -3.643 1.00 96.19 79 VAL A CA 1
ATOM 598 C C . VAL A 1 79 ? -4.308 3.852 -4.169 1.00 96.19 79 VAL A C 1
ATOM 600 O O . VAL A 1 79 ? -3.497 3.148 -4.750 1.00 96.19 79 VAL A O 1
ATOM 603 N N . ASP A 1 80 ? -4.100 5.152 -3.963 1.00 93.00 80 ASP A N 1
ATOM 604 C CA . ASP A 1 80 ? -2.911 5.860 -4.467 1.00 93.00 80 ASP A CA 1
ATOM 605 C C . ASP A 1 80 ? -1.789 5.972 -3.423 1.00 93.00 80 ASP A C 1
ATOM 607 O O . ASP A 1 80 ? -0.624 6.177 -3.772 1.00 93.00 80 ASP A O 1
ATOM 611 N N . ARG A 1 81 ? -2.124 5.828 -2.136 1.00 97.31 81 ARG A N 1
ATOM 612 C CA . ARG A 1 81 ? -1.184 5.964 -1.022 1.00 97.31 81 ARG A CA 1
ATOM 613 C C . ARG A 1 81 ? -1.480 4.971 0.091 1.00 97.31 81 ARG A C 1
ATOM 615 O O . ARG A 1 81 ? -2.600 4.882 0.590 1.00 97.31 81 ARG A O 1
ATOM 622 N N . VAL A 1 82 ? -0.438 4.280 0.538 1.00 98.69 82 VAL A N 1
ATOM 623 C CA . VAL A 1 82 ? -0.460 3.390 1.699 1.00 98.69 82 VAL A CA 1
ATOM 624 C C . VAL A 1 82 ? 0.492 3.942 2.748 1.00 98.69 82 VAL A C 1
ATOM 626 O O . VAL A 1 82 ? 1.696 4.017 2.521 1.00 98.69 82 VAL A O 1
ATOM 629 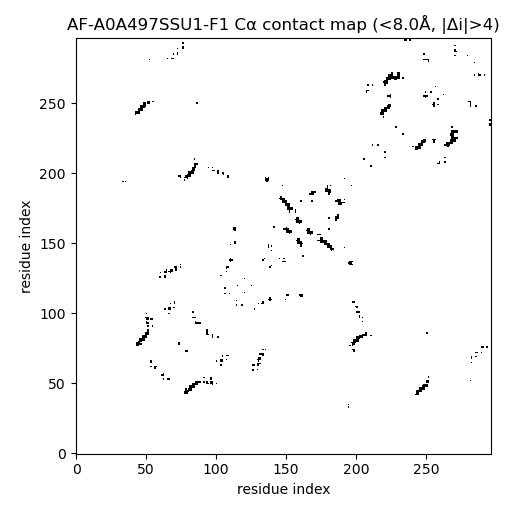N N . VAL A 1 83 ? -0.038 4.318 3.906 1.00 98.69 83 VAL A N 1
ATOM 630 C CA . VAL A 1 83 ? 0.735 4.860 5.024 1.00 98.69 83 VAL A CA 1
ATOM 631 C C . VAL A 1 83 ? 0.847 3.807 6.111 1.00 98.69 83 VAL A C 1
ATOM 633 O O . VAL A 1 83 ? -0.152 3.319 6.636 1.00 98.69 83 VAL A O 1
ATOM 636 N N . ILE A 1 84 ? 2.072 3.456 6.471 1.00 98.75 84 ILE A N 1
ATOM 637 C CA . ILE A 1 84 ? 2.349 2.552 7.578 1.00 98.75 84 ILE A CA 1
ATOM 638 C C . ILE A 1 84 ? 2.655 3.426 8.793 1.00 98.75 84 ILE A C 1
ATOM 640 O O . ILE A 1 84 ? 3.591 4.223 8.760 1.00 98.75 84 ILE A O 1
ATOM 644 N N . TYR A 1 85 ? 1.877 3.302 9.865 1.00 98.38 85 TYR A N 1
ATOM 645 C CA . TYR A 1 85 ? 2.179 3.989 11.122 1.00 98.38 85 TYR A CA 1
ATOM 646 C C . TYR A 1 85 ? 2.857 3.040 12.106 1.00 98.38 85 TYR A C 1
ATOM 648 O O . TYR A 1 85 ? 2.606 1.834 12.125 1.00 98.38 85 TYR A O 1
ATOM 656 N N . PHE A 1 86 ? 3.744 3.589 12.930 1.00 98.00 86 PHE A N 1
ATOM 657 C CA . PHE A 1 86 ? 4.456 2.840 13.950 1.00 98.00 86 PHE A CA 1
ATOM 658 C C . PHE A 1 86 ? 3.487 2.478 15.070 1.00 98.00 86 PHE A C 1
ATOM 660 O O . PHE A 1 86 ? 3.036 3.340 15.827 1.00 98.00 86 PHE A O 1
ATOM 667 N N . ASP A 1 87 ? 3.179 1.189 15.158 1.00 96.38 87 ASP A N 1
ATOM 668 C CA . ASP A 1 87 ? 2.406 0.599 16.240 1.00 96.38 87 ASP A CA 1
ATOM 669 C C . ASP A 1 87 ? 3.365 -0.122 17.188 1.00 96.38 87 ASP A C 1
ATOM 671 O O . ASP A 1 87 ? 3.976 -1.114 16.806 1.00 96.38 87 ASP A O 1
ATOM 675 N N . LYS A 1 88 ? 3.551 0.396 18.406 1.00 94.25 88 LYS A N 1
ATOM 676 C CA . LYS A 1 88 ? 4.474 -0.208 19.374 1.00 94.25 88 LYS A CA 1
ATOM 677 C C . LYS A 1 88 ? 3.836 -1.440 20.013 1.00 94.25 88 LYS A C 1
ATOM 679 O O . LYS A 1 88 ? 2.821 -1.316 20.702 1.00 94.25 88 LYS A O 1
ATOM 684 N N . ASP A 1 89 ? 4.516 -2.573 19.883 1.00 92.69 89 ASP A N 1
ATOM 685 C CA . ASP A 1 89 ? 4.245 -3.814 20.606 1.00 92.69 89 ASP A CA 1
ATOM 686 C C . ASP A 1 89 ? 5.548 -4.346 21.235 1.00 92.69 89 ASP A C 1
ATOM 688 O O . ASP A 1 89 ? 6.604 -4.327 20.606 1.00 92.69 89 ASP A O 1
ATOM 692 N N . GLU A 1 90 ? 5.498 -4.766 22.500 1.00 91.62 90 GLU A N 1
ATOM 693 C CA . GLU A 1 90 ? 6.680 -5.201 23.264 1.00 91.62 90 GLU A CA 1
ATOM 694 C C . GLU A 1 90 ? 7.146 -6.620 22.911 1.00 91.62 90 GLU A C 1
ATOM 696 O O . GLU A 1 90 ? 8.280 -6.993 23.208 1.00 91.62 90 GLU A O 1
ATOM 701 N N . LYS A 1 91 ? 6.287 -7.421 22.276 1.00 91.31 91 LYS A N 1
ATOM 702 C CA . LYS A 1 91 ? 6.553 -8.827 21.947 1.00 91.31 91 LYS A CA 1
ATOM 703 C C . LYS A 1 91 ? 7.170 -8.999 20.563 1.00 91.31 91 LYS A C 1
ATOM 705 O O . LYS A 1 91 ? 7.651 -10.088 20.250 1.00 91.31 91 LYS A O 1
ATOM 710 N N . VAL A 1 92 ? 7.139 -7.961 19.725 1.00 93.44 92 VAL A N 1
ATOM 711 C CA . VAL A 1 92 ? 7.614 -8.017 18.338 1.00 93.44 92 VAL A CA 1
ATOM 712 C C . VAL A 1 92 ? 8.430 -6.786 17.957 1.00 93.44 92 VAL A C 1
ATOM 714 O O . VAL A 1 92 ? 8.200 -5.674 18.426 1.00 93.44 92 VAL A O 1
ATOM 717 N N . ASP A 1 93 ? 9.368 -6.972 17.030 1.00 95.81 93 ASP A N 1
ATOM 718 C CA . ASP A 1 93 ? 10.117 -5.864 16.439 1.00 95.81 93 ASP A CA 1
ATOM 719 C C . ASP A 1 93 ? 9.231 -5.115 15.433 1.00 95.81 93 ASP A C 1
ATOM 721 O O . ASP A 1 93 ? 9.189 -5.410 14.236 1.00 95.81 93 ASP A O 1
ATOM 725 N N . SER A 1 94 ? 8.477 -4.150 15.957 1.00 96.50 94 SER A N 1
ATOM 726 C CA . SER A 1 94 ? 7.484 -3.384 15.202 1.00 96.50 94 SER A CA 1
ATOM 727 C C . SER A 1 94 ? 8.112 -2.572 14.063 1.00 96.50 94 SER A C 1
ATOM 729 O O . SER A 1 94 ? 7.449 -2.328 13.057 1.00 96.50 94 SER A O 1
ATOM 731 N N . ARG A 1 95 ? 9.396 -2.186 14.183 1.00 97.25 95 ARG A N 1
ATOM 732 C CA . ARG A 1 95 ? 10.108 -1.481 13.107 1.00 97.25 95 ARG A CA 1
ATOM 733 C C . ARG A 1 95 ? 10.410 -2.418 11.948 1.00 97.25 95 ARG A C 1
ATOM 735 O O . ARG A 1 95 ? 10.004 -2.120 10.831 1.00 97.25 95 ARG A O 1
ATOM 742 N N . LYS A 1 96 ? 10.997 -3.584 12.235 1.00 96.50 96 LYS A N 1
ATOM 743 C CA . LYS A 1 96 ? 11.278 -4.595 11.204 1.00 96.50 96 LYS A CA 1
ATOM 744 C C . LYS A 1 96 ? 10.021 -5.100 10.511 1.00 96.50 96 LYS A C 1
ATOM 746 O O . LYS A 1 96 ? 10.062 -5.391 9.320 1.00 96.50 96 LYS A O 1
ATOM 751 N N . LEU A 1 97 ? 8.904 -5.222 11.232 1.00 96.88 97 LEU A N 1
ATOM 752 C CA . LEU A 1 97 ? 7.629 -5.574 10.606 1.00 96.88 97 LEU A CA 1
ATOM 753 C C . LEU A 1 97 ? 7.155 -4.478 9.639 1.00 96.88 97 LEU A C 1
ATOM 755 O O . LEU A 1 97 ? 6.752 -4.809 8.527 1.00 96.88 97 LEU A O 1
ATOM 759 N N . GLY A 1 98 ? 7.275 -3.199 10.010 1.00 97.81 98 GLY A N 1
ATOM 760 C CA . GLY A 1 98 ? 6.990 -2.071 9.117 1.00 97.81 98 GLY A CA 1
ATOM 761 C C . GLY A 1 98 ? 7.893 -2.044 7.879 1.00 97.81 98 GLY A C 1
ATOM 762 O O . GLY A 1 98 ? 7.384 -1.944 6.763 1.00 97.81 98 GLY A O 1
ATOM 763 N N . ASP A 1 99 ? 9.205 -2.234 8.060 1.00 97.56 99 ASP A N 1
ATOM 764 C CA . ASP A 1 99 ? 10.177 -2.325 6.958 1.00 97.56 99 ASP A CA 1
ATOM 765 C C . ASP A 1 99 ? 9.815 -3.468 5.999 1.00 97.56 99 ASP A C 1
ATOM 767 O O . ASP A 1 99 ? 9.827 -3.306 4.779 1.00 97.56 99 ASP A O 1
ATOM 771 N N . TYR A 1 100 ? 9.421 -4.619 6.551 1.00 97.56 100 TYR A N 1
ATOM 772 C CA . TYR A 1 100 ? 9.023 -5.779 5.765 1.00 97.56 100 TYR A CA 1
ATOM 773 C C . TYR A 1 100 ? 7.710 -5.559 5.004 1.00 97.56 100 TYR A C 1
ATOM 775 O O . TYR A 1 100 ? 7.610 -5.946 3.840 1.00 97.56 100 TYR A O 1
ATOM 783 N N . ILE A 1 101 ? 6.709 -4.925 5.627 1.00 98.31 101 ILE A N 1
ATOM 784 C CA . ILE A 1 101 ? 5.456 -4.561 4.951 1.00 98.31 101 ILE A CA 1
ATOM 785 C C . ILE A 1 101 ? 5.756 -3.618 3.788 1.00 98.31 101 ILE A C 1
ATOM 787 O O . ILE A 1 101 ? 5.305 -3.884 2.673 1.00 98.31 101 ILE A O 1
ATOM 791 N N . LYS A 1 102 ? 6.557 -2.568 4.019 1.00 98.25 102 LYS A N 1
ATOM 792 C CA . LYS A 1 102 ? 6.970 -1.640 2.964 1.00 98.25 102 LYS A CA 1
ATOM 793 C C . LYS A 1 102 ? 7.641 -2.375 1.806 1.00 98.25 102 LYS A C 1
ATOM 795 O O . LYS A 1 102 ? 7.195 -2.240 0.670 1.00 98.25 102 LYS A O 1
ATOM 800 N N . LEU A 1 103 ? 8.630 -3.215 2.108 1.00 97.38 103 LEU A N 1
ATOM 801 C CA . LEU A 1 103 ? 9.369 -3.973 1.104 1.00 97.38 103 LEU A CA 1
ATOM 802 C C . LEU A 1 103 ? 8.453 -4.852 0.241 1.00 97.38 103 LEU A C 1
ATOM 804 O O . LEU A 1 103 ? 8.570 -4.849 -0.983 1.00 97.38 103 LEU A O 1
ATOM 808 N N . VAL A 1 104 ? 7.534 -5.600 0.862 1.00 98.00 104 VAL A N 1
ATOM 809 C CA . VAL A 1 104 ? 6.611 -6.482 0.130 1.00 98.00 104 VAL A CA 1
ATOM 810 C C . VAL A 1 104 ? 5.644 -5.669 -0.732 1.00 98.00 104 VAL A C 1
ATOM 812 O O . VAL A 1 104 ? 5.412 -6.036 -1.884 1.00 98.00 104 VAL A O 1
ATOM 815 N N . LEU A 1 105 ? 5.091 -4.569 -0.209 1.00 98.50 105 LEU A N 1
ATOM 816 C CA . LEU A 1 105 ? 4.150 -3.725 -0.949 1.00 98.50 105 LEU A CA 1
ATOM 817 C C . LEU A 1 105 ? 4.810 -3.028 -2.146 1.00 98.50 105 LEU A C 1
ATOM 819 O O . LEU A 1 105 ? 4.214 -3.011 -3.224 1.00 98.50 105 LEU A O 1
ATOM 823 N N . GLU A 1 106 ? 6.024 -2.494 -1.983 1.00 97.56 106 GLU A N 1
ATOM 824 C CA . GLU A 1 106 ? 6.793 -1.866 -3.067 1.00 97.56 106 GLU A CA 1
ATOM 825 C C . GLU A 1 106 ? 7.228 -2.895 -4.118 1.00 97.56 106 GLU A C 1
ATOM 827 O O . GLU A 1 106 ? 7.047 -2.674 -5.318 1.00 97.56 106 GLU A O 1
ATOM 832 N N . TYR A 1 107 ? 7.711 -4.066 -3.686 1.00 97.06 107 TYR A N 1
ATOM 833 C CA . TYR A 1 107 ? 8.039 -5.168 -4.592 1.00 97.06 107 TYR A CA 1
ATOM 834 C C . TYR A 1 107 ? 6.819 -5.617 -5.404 1.00 97.06 107 TYR A C 1
ATOM 836 O O . TYR A 1 107 ? 6.906 -5.805 -6.621 1.00 97.06 107 TYR A O 1
ATOM 844 N N . ALA A 1 108 ? 5.666 -5.778 -4.744 1.00 97.31 108 ALA A N 1
ATOM 845 C CA . ALA A 1 108 ? 4.420 -6.146 -5.403 1.00 97.31 108 ALA A CA 1
ATOM 846 C C . ALA A 1 108 ? 4.015 -5.086 -6.434 1.00 97.31 108 ALA A C 1
ATOM 848 O O . ALA A 1 108 ? 3.681 -5.449 -7.562 1.00 97.31 108 ALA A O 1
ATOM 849 N N . ASN A 1 109 ? 4.107 -3.801 -6.073 1.00 96.81 109 ASN A N 1
ATOM 850 C CA . ASN A 1 109 ? 3.746 -2.678 -6.935 1.00 96.81 109 ASN A CA 1
ATOM 851 C C . ASN A 1 109 ? 4.725 -2.465 -8.102 1.00 96.81 109 ASN A C 1
ATOM 853 O O . ASN A 1 109 ? 4.329 -1.926 -9.132 1.00 96.81 109 ASN A O 1
ATOM 857 N N . THR A 1 110 ? 5.972 -2.923 -7.977 1.00 96.19 110 THR A N 1
ATOM 858 C CA . THR A 1 110 ? 6.992 -2.816 -9.029 1.00 96.19 110 THR A CA 1
ATOM 859 C C . THR A 1 110 ? 6.670 -3.743 -10.211 1.00 96.19 110 THR A C 1
ATOM 861 O O . THR A 1 110 ? 6.434 -4.940 -9.987 1.00 96.19 110 THR A O 1
ATOM 864 N N . PRO A 1 111 ? 6.727 -3.253 -11.467 1.00 95.12 111 PRO A N 1
ATOM 865 C CA . PRO A 1 111 ? 6.519 -4.063 -12.663 1.00 95.12 111 PRO A CA 1
ATOM 866 C C . PRO A 1 111 ? 7.482 -5.247 -12.723 1.00 95.12 111 PRO A C 1
ATOM 868 O O . PRO A 1 111 ? 8.680 -5.129 -12.450 1.00 95.12 111 PRO A O 1
ATOM 871 N N . GLN A 1 112 ? 6.972 -6.403 -13.141 1.00 93.25 112 GLN A N 1
ATOM 872 C CA . GLN A 1 112 ? 7.680 -7.684 -13.139 1.00 93.25 112 GLN A CA 1
ATOM 873 C C . GLN A 1 112 ? 9.047 -7.655 -13.836 1.00 93.25 112 GLN A C 1
ATOM 875 O O . GLN A 1 112 ? 9.963 -8.362 -13.415 1.00 93.25 112 GLN A O 1
ATOM 880 N N . TYR A 1 113 ? 9.198 -6.839 -14.881 1.00 94.00 113 TYR A N 1
ATOM 881 C CA . TYR A 1 113 ? 10.427 -6.741 -15.666 1.00 94.00 113 TYR A CA 1
ATOM 882 C C . TYR A 1 113 ? 11.520 -5.894 -14.990 1.00 94.00 113 TYR A C 1
ATOM 884 O O . TYR A 1 113 ? 12.689 -6.072 -15.314 1.00 94.00 113 TYR A O 1
ATOM 892 N N . LEU A 1 114 ? 11.179 -5.047 -14.009 1.00 95.12 114 LEU A N 1
ATOM 893 C CA . LEU A 1 114 ? 12.153 -4.238 -13.257 1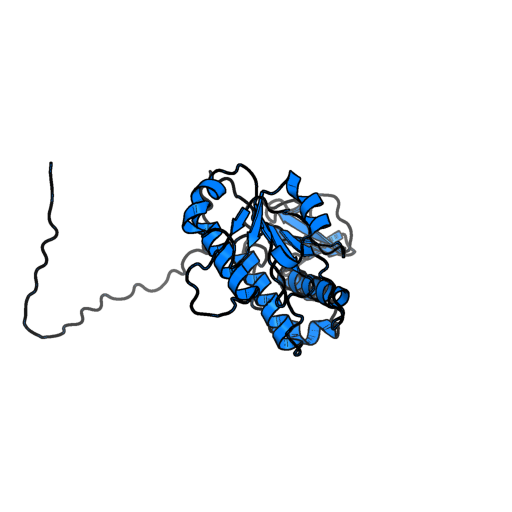.00 95.12 114 LEU A CA 1
ATOM 894 C C . LEU A 1 114 ? 12.641 -4.921 -11.976 1.00 95.12 114 LEU A C 1
ATOM 896 O O . LEU A 1 114 ? 13.740 -4.635 -11.498 1.00 95.12 114 LEU A O 1
ATOM 900 N N . ARG A 1 115 ? 11.853 -5.856 -11.428 1.00 93.12 115 ARG A N 1
ATOM 901 C CA . ARG A 1 115 ? 12.102 -6.456 -10.106 1.00 93.12 115 ARG A CA 1
ATOM 902 C C . ARG A 1 115 ? 13.504 -7.035 -9.948 1.00 93.12 115 ARG A C 1
ATOM 904 O O . ARG A 1 115 ? 14.128 -6.810 -8.924 1.00 93.12 115 ARG A O 1
ATOM 911 N N . LYS A 1 116 ? 14.015 -7.747 -10.959 1.00 88.38 116 LYS A N 1
ATOM 912 C CA . LYS A 1 116 ? 15.344 -8.384 -10.891 1.00 88.38 116 LYS A CA 1
ATOM 913 C C . LYS A 1 116 ? 16.493 -7.386 -10.725 1.00 88.38 116 LYS A C 1
ATOM 915 O O . LYS A 1 116 ? 17.518 -7.761 -10.172 1.00 88.38 116 LYS A O 1
ATOM 920 N N . ARG A 1 117 ? 16.343 -6.160 -11.238 1.00 90.38 117 ARG A N 1
ATOM 921 C CA . ARG A 1 117 ? 17.367 -5.110 -11.146 1.00 90.38 117 ARG A CA 1
ATOM 922 C C . ARG A 1 117 ? 17.225 -4.294 -9.863 1.00 90.38 117 ARG A C 1
ATOM 924 O O . ARG A 1 117 ? 18.226 -3.974 -9.242 1.00 90.38 117 ARG A O 1
ATOM 931 N N . LEU A 1 118 ? 15.987 -3.982 -9.477 1.00 90.94 118 LEU A N 1
ATOM 932 C CA . LEU A 1 118 ? 15.686 -3.144 -8.311 1.00 90.94 118 LEU A CA 1
ATOM 933 C C . LEU A 1 118 ? 15.779 -3.893 -6.978 1.00 90.94 118 LEU A C 1
ATOM 935 O O . LEU A 1 118 ? 16.079 -3.295 -5.952 1.00 90.94 118 LEU A O 1
ATOM 939 N N . TYR A 1 119 ? 15.519 -5.198 -6.996 1.00 90.56 119 TYR A N 1
ATOM 940 C CA . TYR A 1 119 ? 15.488 -6.043 -5.810 1.00 90.56 119 TYR A CA 1
ATOM 941 C C . TYR A 1 119 ? 16.445 -7.220 -6.010 1.00 90.56 119 TYR A C 1
ATOM 943 O O . TYR A 1 119 ? 16.012 -8.297 -6.445 1.00 90.56 119 TYR A O 1
ATOM 951 N N . PRO A 1 120 ? 17.753 -7.028 -5.746 1.00 82.75 120 PRO A N 1
ATOM 952 C CA . PRO A 1 120 ? 18.689 -8.143 -5.699 1.00 82.75 120 PRO A CA 1
ATOM 953 C C . PRO A 1 120 ? 18.199 -9.184 -4.683 1.00 82.75 120 PRO A C 1
ATOM 955 O O . PRO A 1 120 ? 17.554 -8.854 -3.689 1.00 82.75 120 PRO A O 1
ATOM 958 N N . LEU A 1 121 ? 18.436 -10.464 -4.980 1.00 75.81 121 LEU A N 1
ATOM 959 C CA . LEU A 1 121 ? 17.868 -11.580 -4.222 1.00 75.81 121 LEU A CA 1
ATOM 960 C C . LEU A 1 121 ? 18.437 -11.640 -2.799 1.00 75.81 121 LEU A C 1
ATOM 962 O O . LEU A 1 121 ? 19.479 -12.248 -2.568 1.00 75.81 121 LEU A O 1
ATOM 966 N N . GLU A 1 122 ? 17.699 -11.071 -1.852 1.00 83.06 122 GLU A N 1
ATOM 967 C CA . GLU A 1 122 ? 18.005 -11.130 -0.424 1.00 83.06 122 GLU A CA 1
ATOM 968 C C . GLU A 1 122 ? 17.242 -12.251 0.292 1.00 83.06 122 GLU A C 1
ATOM 970 O O . GLU A 1 122 ? 16.201 -12.744 -0.164 1.00 83.06 122 GLU A O 1
ATOM 975 N N . LYS A 1 123 ? 17.736 -12.651 1.471 1.00 76.62 123 LYS A N 1
ATOM 976 C CA . LYS A 1 123 ? 17.105 -13.705 2.284 1.00 76.62 123 LYS A CA 1
ATOM 977 C C . LYS A 1 123 ? 15.656 -13.359 2.646 1.00 76.62 123 LYS A C 1
ATOM 979 O O . LYS A 1 123 ? 14.822 -14.268 2.680 1.00 76.62 123 LYS A O 1
ATOM 984 N N . GLU A 1 124 ? 15.333 -12.083 2.883 1.00 79.88 124 GLU A N 1
ATOM 985 C CA . GLU A 1 124 ? 13.963 -11.635 3.167 1.00 79.88 124 GLU A CA 1
ATOM 986 C C . GLU A 1 124 ? 12.974 -11.914 2.022 1.00 79.88 124 GLU A C 1
ATOM 988 O O . GLU A 1 124 ? 11.771 -12.038 2.271 1.00 79.88 124 GLU A O 1
ATOM 993 N N . MET A 1 125 ? 13.470 -12.060 0.789 1.00 87.62 125 MET A N 1
ATOM 994 C CA . MET A 1 125 ? 12.660 -12.196 -0.426 1.00 87.62 125 MET A CA 1
ATOM 995 C C . MET A 1 125 ? 12.412 -13.647 -0.846 1.00 87.62 125 MET A C 1
ATOM 997 O O . MET A 1 125 ? 11.735 -13.890 -1.845 1.00 87.62 125 MET A O 1
ATOM 1001 N N . ARG A 1 126 ? 12.902 -14.628 -0.072 1.00 90.62 126 ARG A N 1
ATOM 1002 C CA . ARG A 1 126 ? 12.781 -16.072 -0.364 1.00 90.62 126 ARG A CA 1
ATOM 1003 C C . ARG A 1 126 ? 11.370 -16.499 -0.784 1.00 90.62 126 ARG A C 1
ATOM 1005 O O . ARG A 1 126 ? 11.225 -17.387 -1.618 1.00 90.62 126 ARG A O 1
ATOM 1012 N N . TYR A 1 127 ? 10.344 -15.899 -0.184 1.00 94.06 127 TYR A N 1
ATOM 1013 C CA . TYR A 1 127 ? 8.946 -16.279 -0.386 1.00 94.06 127 TYR A CA 1
ATOM 1014 C C . TYR A 1 127 ? 8.162 -15.319 -1.284 1.00 94.06 127 TYR A C 1
ATOM 1016 O O . TYR A 1 127 ? 6.964 -15.497 -1.453 1.00 94.06 127 TYR A O 1
ATOM 1024 N N . PHE A 1 128 ? 8.794 -14.330 -1.918 1.00 94.62 128 PHE A N 1
ATOM 1025 C CA . PHE A 1 128 ? 8.069 -13.324 -2.710 1.00 94.62 128 PHE A CA 1
ATOM 1026 C C . PHE A 1 128 ? 7.349 -13.907 -3.938 1.00 94.62 128 PHE A C 1
ATOM 1028 O O . PHE A 1 128 ? 6.435 -13.284 -4.470 1.00 94.62 128 PHE A O 1
ATOM 1035 N N . GLY A 1 129 ? 7.674 -15.142 -4.335 1.00 92.62 129 GLY A N 1
ATOM 1036 C CA . GLY A 1 129 ? 6.928 -15.886 -5.350 1.00 92.62 129 GLY A CA 1
ATOM 1037 C C . GLY A 1 129 ? 5.469 -16.198 -4.988 1.00 92.62 129 GLY A C 1
ATOM 1038 O O . GLY A 1 129 ? 4.699 -16.493 -5.896 1.00 92.62 129 GLY A O 1
ATOM 1039 N N . VAL A 1 130 ? 5.064 -16.117 -3.709 1.00 96.25 130 VAL A N 1
ATOM 1040 C CA . VAL A 1 130 ? 3.648 -16.291 -3.319 1.00 96.25 130 VAL A CA 1
ATOM 1041 C C . VAL A 1 130 ? 2.819 -15.014 -3.399 1.00 96.25 130 VAL A C 1
ATOM 1043 O O . VAL A 1 130 ? 1.608 -15.070 -3.200 1.00 96.25 130 VAL A O 1
ATOM 1046 N N . ILE A 1 131 ? 3.441 -13.862 -3.673 1.00 97.19 131 ILE A N 1
ATOM 1047 C CA . ILE A 1 131 ? 2.712 -12.603 -3.832 1.00 97.19 131 ILE A CA 1
ATOM 1048 C C . ILE A 1 131 ? 1.804 -12.738 -5.063 1.00 97.19 131 ILE A C 1
ATOM 1050 O O . ILE A 1 131 ? 2.300 -12.992 -6.166 1.00 97.19 131 ILE A O 1
ATOM 1054 N N . PRO A 1 132 ? 0.482 -12.567 -4.915 1.00 95.25 132 PRO A N 1
ATOM 1055 C CA . PRO A 1 132 ? -0.434 -12.714 -6.031 1.00 95.25 132 PRO A CA 1
ATOM 1056 C C . PRO A 1 132 ? -0.225 -11.610 -7.080 1.00 95.25 132 PRO A C 1
ATOM 1058 O O . PRO A 1 132 ? 0.093 -10.463 -6.769 1.00 95.25 132 PRO A O 1
ATOM 1061 N N . ALA A 1 133 ? -0.434 -11.947 -8.353 1.00 94.88 133 ALA A N 1
ATOM 1062 C CA . ALA A 1 133 ? -0.191 -11.024 -9.460 1.00 94.88 133 ALA A CA 1
ATOM 1063 C C . ALA A 1 133 ? -1.176 -9.842 -9.463 1.00 94.88 133 ALA A C 1
ATOM 1065 O O . ALA A 1 133 ? -2.384 -10.056 -9.561 1.00 94.88 133 ALA A O 1
ATOM 1066 N N . LEU A 1 134 ? -0.670 -8.605 -9.439 1.00 95.25 134 LEU A N 1
ATOM 1067 C CA . LEU A 1 134 ? -1.512 -7.402 -9.437 1.00 95.25 134 LEU A CA 1
ATOM 1068 C C . LEU A 1 134 ? -2.248 -7.180 -10.767 1.00 95.25 134 LEU A C 1
ATOM 1070 O O . LEU A 1 134 ? -3.422 -6.831 -10.748 1.00 95.25 134 LEU A O 1
ATOM 1074 N N . ARG A 1 135 ? -1.583 -7.428 -11.909 1.00 91.00 135 ARG A N 1
ATOM 1075 C CA . ARG A 1 135 ? -2.122 -7.198 -13.271 1.00 91.00 135 ARG A CA 1
ATOM 1076 C C . ARG A 1 135 ? -2.733 -5.793 -13.455 1.00 91.00 135 ARG A C 1
ATOM 1078 O O . ARG A 1 135 ? -3.780 -5.643 -14.074 1.00 91.00 135 ARG A O 1
ATOM 1085 N N . ALA A 1 136 ? -2.080 -4.780 -12.888 1.00 92.50 136 ALA A N 1
ATOM 1086 C CA . ALA A 1 136 ? -2.465 -3.375 -13.006 1.00 92.50 136 ALA A CA 1
ATOM 1087 C C . ALA A 1 136 ? -1.965 -2.750 -14.330 1.00 92.50 136 ALA A C 1
ATOM 1089 O O . ALA A 1 136 ? -1.065 -3.320 -14.950 1.00 92.50 136 ALA A O 1
ATOM 1090 N N . PRO A 1 137 ? -2.472 -1.573 -14.755 1.00 91.94 137 PRO A N 1
ATOM 1091 C CA . PRO A 1 137 ? -2.040 -0.917 -15.997 1.00 91.94 137 PRO A CA 1
ATOM 1092 C C . PRO A 1 137 ? -0.526 -0.670 -16.106 1.00 91.94 137 PRO A C 1
ATOM 1094 O O . PRO A 1 137 ? 0.030 -0.751 -17.199 1.00 91.94 137 PRO A O 1
ATOM 1097 N N . HIS A 1 138 ? 0.159 -0.430 -14.983 1.00 92.94 138 HIS A N 1
ATOM 1098 C CA . HIS A 1 138 ? 1.618 -0.271 -14.923 1.00 92.94 138 HIS A CA 1
ATOM 1099 C C . HIS A 1 138 ? 2.398 -1.597 -14.899 1.00 92.94 138 HIS A C 1
ATOM 1101 O O . HIS A 1 138 ? 3.622 -1.574 -14.842 1.00 92.94 138 HIS A O 1
ATOM 1107 N N . HIS A 1 139 ? 1.731 -2.756 -14.999 1.00 93.69 139 HIS A N 1
ATOM 1108 C CA . HIS A 1 139 ? 2.339 -4.100 -15.071 1.00 93.69 139 HIS A CA 1
ATOM 1109 C C . HIS A 1 139 ? 2.210 -4.747 -16.467 1.00 93.69 139 HIS A C 1
ATOM 1111 O O . HIS A 1 139 ? 1.875 -5.935 -16.555 1.00 93.69 139 HIS A O 1
ATOM 1117 N N . PRO A 1 140 ? 2.466 -4.031 -17.580 1.00 93.31 140 PRO A N 1
ATOM 1118 C CA . PRO A 1 140 ? 2.227 -4.582 -18.906 1.00 93.31 140 PRO A CA 1
ATOM 1119 C C . PRO A 1 140 ? 3.159 -5.763 -19.188 1.00 93.31 140 PRO A C 1
ATOM 1121 O O . PRO A 1 140 ? 4.360 -5.744 -18.894 1.00 93.31 140 PRO A O 1
ATOM 1124 N N . LEU A 1 141 ? 2.618 -6.797 -19.817 1.00 92.50 141 LEU A N 1
ATOM 1125 C CA . LEU A 1 141 ? 3.392 -7.876 -20.406 1.00 92.50 141 LEU A CA 1
ATOM 1126 C C . LEU A 1 141 ? 4.220 -7.339 -21.580 1.00 92.50 141 LEU A C 1
ATOM 1128 O O . LEU A 1 141 ? 3.928 -6.311 -22.193 1.00 92.50 141 LEU A O 1
ATOM 1132 N N . LYS A 1 142 ? 5.288 -8.060 -21.923 1.00 92.12 142 LYS A N 1
ATOM 1133 C CA . LYS A 1 142 ? 6.224 -7.654 -22.981 1.00 92.12 142 LYS A CA 1
ATOM 1134 C C . LYS A 1 142 ? 5.551 -7.448 -24.348 1.00 92.12 142 LYS A C 1
ATOM 1136 O O . LYS A 1 142 ? 5.957 -6.568 -25.093 1.00 92.12 142 LYS A O 1
ATOM 1141 N N . HIS A 1 143 ? 4.529 -8.242 -24.667 1.00 90.75 143 HIS A N 1
ATOM 1142 C CA . HIS A 1 143 ? 3.817 -8.183 -25.949 1.00 90.75 143 HIS A CA 1
ATOM 1143 C C . HIS A 1 143 ? 2.687 -7.140 -25.981 1.00 90.75 143 HIS A C 1
ATOM 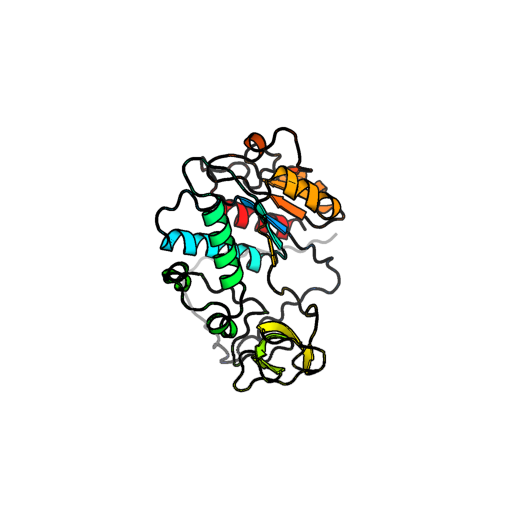1145 O O . HIS A 1 143 ? 2.130 -6.883 -27.047 1.00 90.75 143 HIS A O 1
ATOM 1151 N N . GLU A 1 144 ? 2.333 -6.544 -24.840 1.00 89.75 144 GLU A N 1
ATOM 1152 C CA . GLU A 1 144 ? 1.270 -5.544 -24.772 1.00 89.75 144 GLU A CA 1
ATOM 1153 C C . GLU A 1 144 ? 1.774 -4.185 -25.268 1.00 89.75 144 GLU A C 1
ATOM 1155 O O . GLU A 1 144 ? 2.756 -3.624 -24.762 1.00 89.75 144 GLU A O 1
ATOM 1160 N N . LYS A 1 145 ? 1.070 -3.644 -26.266 1.00 91.19 145 LYS A N 1
ATOM 1161 C CA . LYS A 1 145 ? 1.279 -2.285 -26.768 1.00 91.19 145 LYS A CA 1
ATOM 1162 C C . LYS A 1 145 ? 0.503 -1.320 -25.881 1.00 91.19 145 LYS A C 1
ATOM 1164 O O . LYS A 1 145 ? -0.712 -1.206 -25.998 1.00 91.19 145 LYS A O 1
ATOM 1169 N N . VAL A 1 146 ? 1.221 -0.651 -24.990 1.00 93.06 146 VAL A N 1
ATOM 1170 C CA . VAL A 1 146 ? 0.675 0.338 -24.058 1.00 93.06 146 VAL A CA 1
ATOM 1171 C C . VAL A 1 146 ? 1.367 1.675 -24.269 1.00 93.06 146 VAL A C 1
ATOM 1173 O O . VAL A 1 146 ? 2.554 1.715 -24.597 1.00 93.06 146 VAL A O 1
ATOM 1176 N N . ARG A 1 147 ? 0.626 2.766 -24.063 1.00 94.62 147 ARG A N 1
ATOM 1177 C CA . ARG A 1 147 ? 1.162 4.122 -24.209 1.00 94.62 147 ARG A CA 1
ATOM 1178 C C . ARG A 1 147 ? 2.200 4.458 -23.145 1.00 94.62 147 ARG A C 1
ATOM 1180 O O . ARG A 1 147 ? 3.161 5.142 -23.451 1.00 94.62 147 ARG A O 1
ATOM 1187 N N . TYR A 1 148 ? 2.027 3.975 -21.919 1.00 95.81 148 TYR A N 1
ATOM 1188 C CA . TYR A 1 148 ? 2.935 4.284 -20.819 1.00 95.81 148 TYR A CA 1
ATOM 1189 C C . TYR A 1 148 ? 3.589 3.022 -20.274 1.00 95.81 148 TYR A C 1
ATOM 1191 O O . TYR A 1 148 ? 2.943 1.979 -20.163 1.00 95.81 148 TYR A O 1
ATOM 1199 N N . ARG A 1 149 ? 4.871 3.122 -19.920 1.00 96.25 149 ARG A N 1
ATOM 1200 C CA . ARG A 1 149 ? 5.625 2.081 -19.209 1.00 96.25 149 ARG A CA 1
ATOM 1201 C C . ARG A 1 149 ? 6.468 2.719 -18.116 1.00 96.25 149 ARG A C 1
ATOM 1203 O O . ARG A 1 149 ? 6.997 3.809 -18.301 1.00 96.25 149 ARG A O 1
ATOM 1210 N N . GLN A 1 150 ? 6.618 2.029 -16.994 1.00 96.25 150 GLN A N 1
ATOM 1211 C CA . GLN A 1 150 ? 7.687 2.341 -16.047 1.00 96.25 150 GLN A CA 1
ATOM 1212 C C . GLN A 1 150 ? 9.002 1.774 -16.573 1.00 96.25 150 GLN A C 1
ATOM 1214 O O . GLN A 1 150 ? 9.006 0.692 -17.166 1.00 96.25 150 GLN A O 1
ATOM 1219 N N . GLY A 1 151 ? 10.108 2.469 -16.349 1.00 96.75 151 GLY A N 1
ATOM 1220 C CA . GLY A 1 151 ? 11.415 1.990 -16.759 1.00 96.75 151 GLY A CA 1
ATOM 1221 C C . GLY A 1 151 ? 12.538 2.434 -15.839 1.00 96.75 151 GLY A C 1
ATOM 1222 O O . GLY A 1 151 ? 12.433 3.460 -15.176 1.00 96.75 151 GLY A O 1
ATOM 1223 N N . LEU A 1 152 ? 13.598 1.632 -15.794 1.00 97.69 152 LEU A N 1
ATOM 1224 C CA . LEU A 1 152 ? 14.806 1.913 -15.022 1.00 97.69 152 LEU A CA 1
ATOM 1225 C C . LEU A 1 152 ? 15.859 2.552 -15.926 1.00 97.69 152 LEU A C 1
ATOM 1227 O O . LEU A 1 152 ? 16.199 1.986 -16.966 1.00 97.69 152 LEU A O 1
ATOM 1231 N N . VAL A 1 153 ? 16.386 3.702 -15.523 1.00 97.69 153 VAL A N 1
ATOM 1232 C CA . VAL A 1 153 ? 17.467 4.386 -16.238 1.00 97.69 153 VAL A CA 1
ATOM 1233 C C . VAL A 1 153 ? 18.783 3.630 -16.030 1.00 97.69 153 VAL A C 1
ATOM 1235 O O . VAL A 1 153 ? 19.189 3.369 -14.896 1.00 97.69 153 VAL A O 1
ATOM 1238 N N . LEU A 1 154 ? 19.439 3.277 -17.133 1.00 96.12 154 LEU A N 1
ATOM 1239 C CA . LEU A 1 154 ? 20.715 2.565 -17.187 1.00 96.12 154 LEU A CA 1
ATOM 1240 C C . LEU A 1 154 ? 21.903 3.543 -17.226 1.00 96.12 154 LEU A C 1
ATOM 1242 O O . LEU A 1 154 ? 21.730 4.735 -17.479 1.00 96.12 154 LEU A O 1
ATOM 1246 N N . GLU A 1 155 ? 23.114 3.019 -17.026 1.00 94.94 155 GLU A N 1
ATOM 1247 C CA . GLU A 1 155 ? 24.383 3.774 -17.030 1.00 94.94 155 GLU A CA 1
ATOM 1248 C C . GLU A 1 155 ? 24.590 4.618 -18.303 1.00 94.94 155 GLU A C 1
ATOM 1250 O O . GLU A 1 155 ? 25.099 5.735 -18.249 1.00 94.94 155 GLU A O 1
ATOM 1255 N N . ASP A 1 156 ? 24.159 4.117 -19.465 1.00 94.06 156 ASP A N 1
ATOM 1256 C CA . ASP A 1 156 ? 24.307 4.800 -20.759 1.00 94.06 156 ASP A CA 1
ATOM 1257 C C . ASP A 1 156 ? 23.215 5.857 -21.037 1.00 94.06 156 ASP A C 1
ATOM 1259 O O . ASP A 1 156 ? 23.152 6.426 -22.135 1.00 94.06 156 ASP A O 1
ATOM 1263 N N . GLY A 1 157 ? 22.339 6.102 -20.057 1.00 93.81 157 GLY A N 1
ATOM 1264 C CA . GLY A 1 157 ? 21.205 7.021 -20.136 1.00 93.81 157 GLY A CA 1
ATOM 1265 C C . GLY A 1 157 ? 19.996 6.480 -20.904 1.00 93.81 157 GLY A C 1
ATOM 1266 O O . GLY A 1 157 ? 19.009 7.200 -21.064 1.00 93.81 157 GLY A O 1
ATOM 1267 N N . SER A 1 158 ? 20.040 5.238 -21.398 1.00 96.62 158 SER A N 1
ATOM 1268 C CA . SER A 1 158 ? 18.854 4.564 -21.932 1.00 96.62 158 SER A CA 1
ATOM 1269 C C . SER A 1 158 ? 17.965 4.027 -20.804 1.00 96.62 158 SER A C 1
ATOM 1271 O O . SER A 1 158 ? 18.386 3.919 -19.655 1.00 96.62 158 SER A O 1
ATOM 1273 N N . VAL A 1 159 ? 16.708 3.710 -21.113 1.00 97.81 159 VAL A N 1
ATOM 1274 C CA . VAL A 1 159 ? 15.706 3.283 -20.128 1.00 97.81 159 VAL A CA 1
ATOM 1275 C C . VAL A 1 159 ? 15.230 1.866 -20.441 1.00 97.81 159 VAL A C 1
ATOM 1277 O O . VAL A 1 159 ? 14.685 1.600 -21.516 1.00 97.81 159 VAL A O 1
ATOM 1280 N N . ASP A 1 160 ? 15.407 0.947 -19.490 1.00 97.19 160 ASP A N 1
ATOM 1281 C CA . ASP A 1 160 ? 14.853 -0.407 -19.544 1.00 97.19 160 ASP A CA 1
ATOM 1282 C C . ASP A 1 160 ? 13.356 -0.365 -19.213 1.00 97.19 160 ASP A C 1
ATOM 1284 O O . ASP A 1 160 ? 12.964 -0.271 -18.053 1.00 97.19 160 ASP A O 1
ATOM 1288 N N . VAL A 1 161 ? 12.519 -0.426 -20.248 1.00 96.50 161 VAL A N 1
ATOM 1289 C CA . VAL A 1 161 ? 11.046 -0.423 -20.160 1.00 96.50 161 VAL A CA 1
ATOM 1290 C C . VAL A 1 161 ? 10.437 -1.834 -20.270 1.00 96.50 161 VAL A C 1
ATOM 1292 O O . VAL A 1 161 ? 9.240 -1.992 -20.535 1.00 96.50 161 VAL A O 1
ATOM 1295 N N . GLY A 1 162 ? 11.250 -2.888 -20.112 1.00 94.75 162 GLY A N 1
ATOM 1296 C CA . GLY A 1 162 ? 10.782 -4.277 -20.179 1.00 94.75 162 GLY A CA 1
ATOM 1297 C C . GLY A 1 162 ? 10.500 -4.801 -21.590 1.00 94.75 162 GLY A C 1
ATOM 1298 O O . GLY A 1 162 ? 9.703 -5.730 -21.755 1.00 94.75 162 GLY A O 1
ATOM 1299 N N . LEU A 1 163 ? 11.125 -4.200 -22.604 1.00 95.00 163 LEU A N 1
ATOM 1300 C CA . LEU A 1 163 ? 11.081 -4.628 -24.007 1.00 95.00 163 LEU A CA 1
ATOM 1301 C C . LEU A 1 163 ? 12.404 -5.296 -24.420 1.00 95.00 163 LEU A C 1
ATOM 1303 O O . LEU A 1 163 ? 13.310 -5.450 -23.608 1.00 95.00 163 LEU A O 1
ATOM 1307 N N . ASP A 1 164 ? 12.520 -5.732 -25.679 1.00 93.69 164 ASP A N 1
ATOM 1308 C CA . ASP A 1 164 ? 13.745 -6.375 -26.193 1.00 93.69 164 ASP A CA 1
ATOM 1309 C C . ASP A 1 164 ? 14.982 -5.477 -26.141 1.00 93.69 164 ASP A C 1
ATOM 1311 O O . ASP A 1 164 ? 16.104 -5.969 -26.032 1.00 93.69 164 ASP A O 1
ATOM 1315 N N . ARG A 1 165 ? 14.783 -4.162 -26.253 1.00 94.06 165 ARG A N 1
ATOM 1316 C CA . ARG A 1 165 ? 15.850 -3.166 -26.223 1.00 94.06 165 ARG A CA 1
ATOM 1317 C C . ARG A 1 165 ? 15.443 -2.002 -25.319 1.00 94.06 165 ARG A C 1
ATOM 1319 O O . ARG A 1 165 ? 14.273 -1.609 -25.363 1.00 94.06 165 ARG A O 1
ATOM 1326 N N . PRO A 1 166 ? 16.384 -1.439 -24.540 1.00 96.25 166 PRO A N 1
ATOM 1327 C CA . PRO A 1 166 ? 16.184 -0.161 -23.873 1.00 96.25 166 PRO A CA 1
ATOM 1328 C C . PRO A 1 166 ? 15.841 0.943 -24.876 1.00 96.25 166 PRO A C 1
ATOM 1330 O O . PRO A 1 166 ? 16.217 0.875 -26.050 1.00 96.25 166 PRO A O 1
ATOM 1333 N N . VAL A 1 167 ? 15.146 1.973 -24.404 1.00 97.12 167 VAL A N 1
ATOM 1334 C CA . VAL A 1 167 ? 14.749 3.125 -25.221 1.00 97.12 167 VAL A CA 1
ATOM 1335 C C . VAL A 1 167 ? 15.499 4.377 -24.788 1.00 97.12 167 VAL A C 1
ATOM 1337 O O . VAL A 1 167 ? 15.776 4.568 -23.608 1.00 97.12 167 VAL A O 1
ATOM 1340 N N . ARG A 1 168 ? 15.834 5.248 -25.741 1.00 96.69 168 ARG A N 1
ATOM 1341 C CA . ARG A 1 168 ? 16.291 6.607 -25.428 1.00 96.69 168 ARG A CA 1
ATOM 1342 C C . ARG A 1 168 ? 15.073 7.505 -25.301 1.00 96.69 168 ARG A C 1
ATOM 1344 O O . ARG A 1 168 ? 14.163 7.404 -26.121 1.00 96.69 168 ARG A O 1
ATOM 1351 N N . VAL A 1 169 ? 15.078 8.360 -24.287 1.00 96.06 169 VAL A N 1
ATOM 1352 C CA . VAL A 1 169 ? 13.973 9.272 -23.994 1.00 96.06 169 VAL A CA 1
ATOM 1353 C C . VAL A 1 169 ? 14.455 10.718 -23.970 1.00 96.06 169 VAL A C 1
ATOM 1355 O O . VAL A 1 169 ? 15.604 10.993 -23.626 1.00 96.06 169 VAL A O 1
ATOM 1358 N N . GLY A 1 170 ? 13.575 11.641 -24.346 1.00 90.56 170 GLY A N 1
ATOM 1359 C CA . GLY A 1 170 ? 13.749 13.067 -24.122 1.00 90.56 170 GLY A CA 1
ATOM 1360 C C . GLY A 1 170 ? 13.576 13.424 -22.644 1.00 90.56 170 GLY A C 1
ATOM 1361 O O . GLY A 1 170 ? 12.764 12.825 -21.934 1.00 90.56 170 GLY A O 1
ATOM 1362 N N . GLY A 1 171 ? 14.337 14.422 -22.190 1.00 84.81 171 GLY A N 1
ATOM 1363 C CA . GLY A 1 171 ? 14.350 14.890 -20.803 1.00 84.81 171 GLY A CA 1
ATOM 1364 C C . GLY A 1 171 ? 15.671 14.608 -20.084 1.00 84.81 171 GLY A C 1
ATOM 1365 O O . GLY A 1 171 ? 16.597 14.022 -20.642 1.00 84.81 171 GLY A O 1
ATOM 1366 N N . LYS A 1 172 ? 15.777 15.072 -18.835 1.00 87.69 172 LYS A N 1
ATOM 1367 C CA . LYS A 1 172 ? 16.917 14.761 -17.963 1.00 87.69 172 LYS A CA 1
ATOM 1368 C C . LYS A 1 172 ? 16.583 13.514 -17.156 1.00 87.69 172 LYS A C 1
ATOM 1370 O O . LYS A 1 172 ? 15.581 13.510 -16.451 1.00 87.69 172 LYS A O 1
ATOM 1375 N N . VAL A 1 173 ? 17.439 12.503 -17.246 1.00 93.69 173 VAL A N 1
ATOM 1376 C CA . VAL A 1 173 ? 17.337 11.253 -16.486 1.00 93.69 173 VAL A CA 1
ATOM 1377 C C . VAL A 1 173 ? 18.608 11.031 -15.679 1.00 93.69 173 VAL A C 1
ATOM 1379 O O . VAL A 1 173 ? 19.682 11.496 -16.073 1.00 93.69 173 VAL A O 1
ATOM 1382 N N . ARG A 1 174 ? 18.493 10.336 -14.546 1.00 95.38 174 ARG A N 1
ATOM 1383 C CA . ARG A 1 174 ? 19.639 9.911 -13.734 1.00 95.38 174 ARG A CA 1
ATOM 1384 C C . ARG A 1 174 ? 19.685 8.396 -13.657 1.00 95.38 174 ARG A C 1
ATOM 1386 O O . ARG A 1 174 ? 18.650 7.767 -13.482 1.00 95.38 174 ARG A O 1
ATOM 1393 N N . GLU A 1 175 ? 20.877 7.825 -13.772 1.00 95.81 175 GLU A N 1
ATOM 1394 C CA . GLU A 1 175 ? 21.090 6.388 -13.590 1.00 95.81 175 GLU A CA 1
ATOM 1395 C C . GLU A 1 175 ? 20.447 5.891 -12.284 1.00 95.81 175 GLU A C 1
ATOM 1397 O O . GLU A 1 175 ? 20.514 6.559 -11.249 1.00 95.81 175 GLU A O 1
ATOM 1402 N N . GLY A 1 176 ? 19.796 4.726 -12.345 1.00 94.31 176 GLY A N 1
ATOM 1403 C CA . GLY A 1 176 ? 19.132 4.105 -11.198 1.00 94.31 176 GLY A CA 1
ATOM 1404 C C . GLY A 1 176 ? 17.743 4.667 -10.885 1.00 94.31 176 GLY A C 1
ATOM 1405 O O . GLY A 1 176 ? 17.032 4.107 -10.051 1.00 94.31 176 GLY A O 1
ATOM 1406 N N . GLU A 1 177 ? 17.318 5.737 -11.558 1.00 94.88 177 GLU A N 1
ATOM 1407 C CA . GLU A 1 177 ? 15.978 6.302 -11.407 1.00 94.88 177 GLU A CA 1
ATOM 1408 C C . GLU A 1 177 ? 14.928 5.419 -12.095 1.00 94.88 177 GLU A C 1
ATOM 1410 O O . GLU A 1 177 ? 15.128 4.933 -13.212 1.00 94.88 177 GLU A O 1
ATOM 1415 N N . VAL A 1 178 ? 13.782 5.223 -11.437 1.00 95.69 178 VAL A N 1
ATOM 1416 C CA . VAL A 1 178 ? 12.596 4.630 -12.065 1.00 95.69 178 VAL A CA 1
ATOM 1417 C C . VAL A 1 178 ? 11.718 5.765 -12.575 1.00 95.69 178 VAL A C 1
ATOM 1419 O O . VAL A 1 178 ? 11.229 6.576 -11.793 1.00 95.69 178 VAL A O 1
ATOM 1422 N N . VAL A 1 179 ? 11.509 5.811 -13.886 1.00 96.06 179 VAL A N 1
ATOM 1423 C CA . VAL A 1 179 ? 10.761 6.866 -14.579 1.00 96.06 179 VAL A CA 1
ATOM 1424 C C . VAL A 1 179 ? 9.526 6.304 -15.274 1.00 96.06 179 VAL A C 1
ATOM 1426 O O . VAL A 1 179 ? 9.489 5.132 -15.650 1.00 96.06 179 VAL A O 1
ATOM 1429 N N . ASN A 1 180 ? 8.512 7.144 -15.487 1.00 95.88 180 ASN A N 1
ATOM 1430 C CA . ASN A 1 180 ? 7.401 6.820 -16.380 1.00 95.88 180 ASN A CA 1
ATOM 1431 C C . ASN A 1 180 ? 7.719 7.352 -17.781 1.00 95.88 180 ASN A C 1
ATOM 1433 O O . ASN A 1 180 ? 8.113 8.506 -17.932 1.00 95.88 180 ASN A O 1
ATOM 1437 N N . VAL A 1 181 ? 7.531 6.522 -18.802 1.00 96.31 181 VAL A N 1
ATOM 1438 C CA . VAL A 1 181 ? 7.845 6.841 -20.198 1.00 96.31 181 VAL A CA 1
ATOM 1439 C C . VAL A 1 181 ? 6.562 6.829 -21.020 1.00 96.31 181 VAL A C 1
ATOM 1441 O O . VAL A 1 181 ? 5.847 5.825 -21.013 1.00 96.31 181 VAL A O 1
ATOM 1444 N N . ASP A 1 182 ? 6.280 7.920 -21.738 1.00 95.81 182 ASP A N 1
ATOM 1445 C CA . ASP A 1 182 ? 5.309 7.923 -22.841 1.00 95.81 182 ASP A CA 1
ATOM 1446 C C . ASP A 1 182 ? 5.980 7.279 -24.064 1.00 95.81 182 ASP A C 1
ATOM 1448 O O . ASP A 1 182 ? 6.893 7.846 -24.661 1.00 95.81 182 ASP A O 1
ATOM 1452 N N . MET A 1 183 ? 5.558 6.067 -24.413 1.00 95.31 183 MET A N 1
ATOM 1453 C CA . MET A 1 183 ? 6.133 5.240 -25.474 1.00 95.31 183 MET A CA 1
ATOM 1454 C C . MET A 1 183 ? 5.855 5.780 -26.882 1.00 95.31 183 MET A C 1
ATOM 1456 O O . MET A 1 183 ? 6.530 5.362 -27.820 1.00 95.31 183 MET A O 1
ATOM 1460 N N . GLU A 1 184 ? 4.885 6.686 -27.050 1.00 94.25 184 GLU A N 1
ATOM 1461 C CA . GLU A 1 184 ? 4.603 7.329 -28.341 1.00 94.25 184 GLU A CA 1
ATOM 1462 C C . GLU A 1 184 ? 5.520 8.530 -28.573 1.00 94.25 184 GLU A C 1
ATOM 1464 O O . GLU A 1 184 ? 6.011 8.736 -29.682 1.00 94.25 184 GLU A O 1
ATOM 1469 N N . ARG A 1 185 ? 5.762 9.317 -27.518 1.00 94.88 185 ARG A N 1
ATOM 1470 C CA . ARG A 1 185 ? 6.609 10.521 -27.575 1.00 94.88 185 ARG A CA 1
ATOM 1471 C C . ARG A 1 185 ? 8.077 10.246 -27.273 1.00 94.88 185 A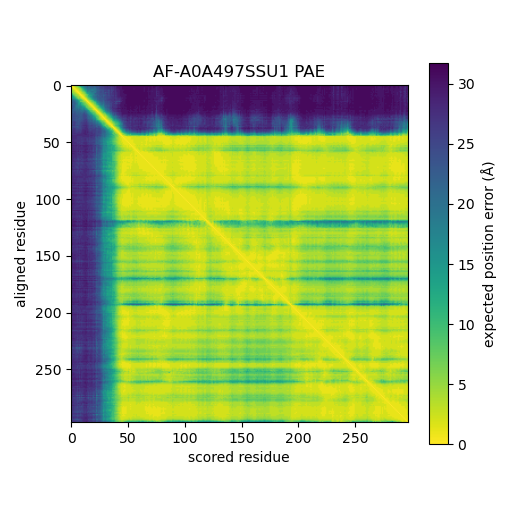RG A C 1
ATOM 1473 O O . ARG A 1 185 ? 8.925 11.057 -27.626 1.00 94.88 185 ARG A O 1
ATOM 1480 N N . LEU A 1 186 ? 8.366 9.111 -26.637 1.00 96.06 186 LEU A N 1
ATOM 1481 C CA . LEU A 1 186 ? 9.664 8.781 -26.050 1.00 96.06 186 LEU A CA 1
ATOM 1482 C C . LEU A 1 186 ? 10.133 9.876 -25.089 1.00 96.06 186 LEU A C 1
ATOM 1484 O O . LEU A 1 186 ? 11.259 10.350 -25.167 1.00 96.06 186 LEU A O 1
ATOM 1488 N N . GLU A 1 187 ? 9.260 10.280 -24.171 1.00 95.44 187 GLU A N 1
ATOM 1489 C CA . GLU A 1 187 ? 9.534 11.326 -23.182 1.00 95.44 187 GLU A CA 1
ATOM 1490 C C . GLU A 1 187 ? 9.260 10.815 -21.772 1.00 95.44 187 GLU A C 1
ATOM 1492 O O . GLU A 1 187 ? 8.336 10.024 -21.545 1.00 95.44 187 GLU A O 1
ATOM 1497 N N . VAL A 1 188 ? 10.057 11.293 -20.816 1.00 95.44 188 VAL A N 1
ATOM 1498 C CA . VAL A 1 188 ? 9.762 11.100 -19.396 1.00 95.44 188 VAL A CA 1
ATOM 1499 C C . VAL A 1 188 ? 8.562 11.954 -19.014 1.00 95.44 188 VAL A C 1
ATOM 1501 O O . VAL A 1 188 ? 8.520 13.152 -19.294 1.00 95.44 188 VAL A O 1
ATOM 1504 N N . VAL A 1 189 ? 7.602 11.341 -18.331 1.00 93.38 189 VAL A N 1
ATOM 1505 C CA . VAL A 1 189 ? 6.428 12.021 -17.785 1.00 93.38 189 VAL A CA 1
ATOM 1506 C C . VAL A 1 189 ? 6.376 11.832 -16.277 1.00 93.38 189 VAL A C 1
ATOM 1508 O O . VAL A 1 189 ? 6.735 10.780 -15.756 1.00 93.38 189 VAL A O 1
ATOM 1511 N N . GLU A 1 190 ? 5.904 12.847 -15.559 1.00 89.06 190 GLU A N 1
ATOM 1512 C CA . GLU A 1 190 ? 5.754 12.759 -14.104 1.00 89.06 190 GLU A CA 1
ATOM 1513 C C . GLU A 1 190 ? 4.662 11.747 -13.734 1.00 89.06 190 GLU A C 1
ATOM 1515 O O . GLU A 1 190 ? 4.914 10.781 -13.012 1.00 89.06 190 GLU A O 1
ATOM 1520 N N . LYS A 1 191 ? 3.461 11.910 -14.305 1.00 84.25 191 LYS A N 1
ATOM 1521 C CA . LYS A 1 191 ? 2.316 11.027 -14.074 1.00 84.25 191 LYS A CA 1
ATOM 1522 C C . LYS A 1 191 ? 1.630 10.660 -15.394 1.00 84.25 191 LYS A C 1
ATOM 1524 O O . LYS A 1 191 ? 1.270 11.558 -16.157 1.00 84.25 191 LYS A O 1
ATOM 1529 N N . PRO A 1 192 ? 1.422 9.363 -15.675 1.00 87.12 192 PRO A N 1
ATOM 1530 C CA . PRO A 1 192 ? 0.647 8.928 -16.831 1.00 87.12 192 PRO A CA 1
ATOM 1531 C C . PRO A 1 192 ? -0.791 9.437 -16.798 1.00 87.12 192 PRO A C 1
ATOM 1533 O O . PRO A 1 192 ? -1.406 9.555 -15.739 1.00 87.12 192 PRO A O 1
ATOM 1536 N N . SER A 1 193 ? -1.332 9.733 -17.979 1.00 78.19 193 SER A N 1
ATOM 1537 C CA . SER A 1 193 ? -2.687 10.281 -18.124 1.00 78.19 193 SER A CA 1
ATOM 1538 C C . SER A 1 193 ? -3.790 9.213 -18.107 1.00 78.19 193 SER A C 1
ATOM 1540 O O . SER A 1 193 ? -4.972 9.549 -18.111 1.00 78.19 193 SER A O 1
ATOM 1542 N N . ASN A 1 194 ? -3.434 7.924 -18.094 1.00 73.00 194 ASN A N 1
ATOM 1543 C CA . ASN A 1 194 ? -4.357 6.808 -18.287 1.00 73.00 194 ASN A CA 1
ATOM 1544 C C . ASN A 1 194 ? -4.604 5.998 -17.000 1.00 73.00 194 ASN A C 1
ATOM 1546 O O . ASN A 1 194 ? -4.012 4.946 -16.770 1.00 73.00 194 ASN A O 1
ATOM 1550 N N . GLY A 1 195 ? -5.576 6.433 -16.204 1.00 83.06 195 GLY A N 1
ATOM 1551 C CA . GLY A 1 195 ? -6.121 5.623 -15.114 1.00 83.06 195 GLY A CA 1
ATOM 1552 C C . GLY A 1 195 ? -5.146 5.329 -13.973 1.00 83.06 195 GLY A C 1
ATOM 1553 O O . GLY A 1 195 ? -4.292 6.145 -13.635 1.00 83.06 195 GLY A O 1
ATOM 1554 N N . TYR A 1 196 ? -5.348 4.185 -13.317 1.00 90.75 196 TYR A N 1
ATOM 1555 C CA . TYR A 1 196 ? -4.613 3.802 -12.115 1.00 90.75 196 TYR A CA 1
ATOM 1556 C C . TYR A 1 196 ? -3.157 3.418 -12.419 1.00 90.75 196 TYR A C 1
ATOM 1558 O O . TYR A 1 196 ? -2.900 2.625 -13.325 1.00 90.75 196 TYR A O 1
ATOM 1566 N N . TRP A 1 197 ? -2.215 3.937 -11.626 1.00 93.75 197 TRP A N 1
ATOM 1567 C CA . TRP A 1 197 ? -0.771 3.778 -11.850 1.00 93.75 197 TRP A CA 1
ATOM 1568 C C . TRP A 1 197 ? -0.007 3.301 -10.603 1.00 93.75 197 TRP A C 1
ATOM 1570 O O . TRP A 1 197 ? 1.135 3.690 -10.358 1.00 93.75 197 TRP A O 1
ATOM 1580 N N . GLY A 1 198 ? -0.657 2.457 -9.799 1.00 93.94 198 GLY A N 1
ATOM 1581 C CA . GLY A 1 198 ? -0.096 1.944 -8.551 1.00 93.94 198 GLY A CA 1
ATOM 1582 C C . GLY A 1 198 ? -0.252 2.904 -7.370 1.00 93.94 198 GLY A C 1
ATOM 1583 O O . GLY A 1 198 ? -0.889 3.951 -7.480 1.00 93.94 198 GLY A O 1
ATOM 1584 N N . TYR A 1 199 ? 0.362 2.524 -6.249 1.00 96.12 199 TYR A N 1
ATOM 1585 C CA . TYR A 1 199 ? 0.371 3.292 -5.002 1.00 96.12 199 TYR A CA 1
ATOM 1586 C C . TYR A 1 199 ? 1.782 3.672 -4.547 1.00 96.12 199 TYR A C 1
ATOM 1588 O O . TYR A 1 199 ? 2.760 2.973 -4.817 1.00 96.12 199 TYR A O 1
ATOM 1596 N N . GLU A 1 200 ? 1.875 4.747 -3.773 1.00 96.56 200 GLU A N 1
ATOM 1597 C CA . GLU A 1 200 ? 3.058 5.095 -2.987 1.00 96.56 200 GLU A CA 1
ATOM 1598 C C . GLU A 1 200 ? 2.984 4.454 -1.591 1.00 96.56 200 GLU A C 1
ATOM 1600 O O . GLU A 1 200 ? 1.923 4.462 -0.965 1.00 96.56 200 GLU A O 1
ATOM 1605 N N . VAL A 1 201 ? 4.101 3.918 -1.083 1.00 98.50 201 VAL A N 1
ATOM 1606 C CA . VAL A 1 201 ? 4.180 3.339 0.269 1.00 98.50 201 VAL A CA 1
ATOM 1607 C C . VAL A 1 201 ? 5.020 4.229 1.188 1.00 98.50 201 VAL A C 1
ATOM 1609 O O . VAL A 1 201 ? 6.236 4.351 1.037 1.00 98.50 201 VAL A O 1
ATOM 1612 N N . GLU A 1 202 ? 4.382 4.820 2.194 1.00 98.50 202 GLU A N 1
ATOM 1613 C CA . GLU A 1 202 ? 5.029 5.681 3.180 1.00 98.50 202 GLU A CA 1
ATOM 1614 C C . GLU A 1 202 ? 5.286 4.924 4.487 1.00 98.50 202 GLU A C 1
ATOM 1616 O O . GLU A 1 202 ? 4.368 4.430 5.137 1.00 98.50 202 GLU A O 1
ATOM 1621 N N . TRP A 1 203 ? 6.553 4.874 4.898 1.00 98.12 203 TRP A N 1
ATOM 1622 C CA . TRP A 1 203 ? 6.984 4.335 6.186 1.00 98.12 203 TRP A CA 1
ATOM 1623 C C . TRP A 1 203 ? 8.147 5.170 6.713 1.00 98.12 203 TRP A C 1
ATOM 1625 O O . TRP A 1 203 ? 9.234 5.165 6.137 1.00 98.12 203 TRP A O 1
ATOM 1635 N N . ASN A 1 204 ? 7.904 5.916 7.786 1.00 96.06 204 ASN A N 1
ATOM 1636 C CA . ASN A 1 204 ? 8.866 6.837 8.402 1.00 96.06 204 ASN A CA 1
ATOM 1637 C C . ASN A 1 204 ? 9.026 6.593 9.918 1.00 96.06 204 ASN A C 1
ATOM 1639 O O . ASN A 1 204 ? 9.708 7.349 10.611 1.00 96.06 204 ASN A O 1
ATOM 1643 N N . GLY A 1 205 ? 8.378 5.547 10.447 1.00 96.06 205 GLY A N 1
ATOM 1644 C CA . GLY A 1 205 ? 8.411 5.193 11.863 1.00 96.06 205 GLY A CA 1
ATOM 1645 C C . GLY A 1 205 ? 7.669 6.159 12.793 1.00 96.06 205 GLY A C 1
ATOM 1646 O O . GLY A 1 205 ? 7.933 6.127 13.997 1.00 96.06 205 GLY A O 1
ATOM 1647 N N . LYS A 1 206 ? 6.784 7.019 12.270 1.00 97.81 206 LYS A N 1
ATOM 1648 C CA . LYS A 1 206 ? 5.929 7.910 13.067 1.00 97.81 206 LYS A CA 1
ATOM 1649 C C . LYS A 1 206 ? 4.644 7.214 13.504 1.00 97.81 206 LYS A C 1
ATOM 1651 O O . LYS A 1 206 ? 4.151 6.319 12.825 1.00 97.81 206 LYS A O 1
ATOM 1656 N N . GLY A 1 207 ? 4.131 7.598 14.671 1.00 97.38 207 GLY A N 1
ATOM 1657 C CA . GLY A 1 207 ? 2.935 6.991 15.261 1.00 97.38 207 GLY A CA 1
ATOM 1658 C C . GLY A 1 207 ? 1.631 7.452 14.606 1.00 97.38 207 GLY A C 1
ATOM 1659 O O . GLY A 1 207 ? 1.601 8.441 13.876 1.00 97.38 207 GLY A O 1
ATOM 1660 N N . LEU A 1 208 ? 0.539 6.756 14.931 1.00 97.50 208 LEU A N 1
ATOM 1661 C CA . LEU A 1 208 ? -0.803 6.994 14.385 1.00 97.50 208 LEU A CA 1
ATOM 1662 C C . LEU A 1 208 ? -1.255 8.465 14.474 1.00 97.50 208 LEU A C 1
ATOM 1664 O O . LEU A 1 208 ? -1.635 9.057 13.468 1.00 97.50 208 LEU A O 1
ATOM 1668 N N . GLU A 1 209 ? -1.198 9.072 15.664 1.00 96.69 209 GLU A N 1
ATOM 1669 C CA . GLU A 1 209 ? -1.662 10.454 15.879 1.00 96.69 209 GLU A CA 1
ATOM 1670 C C . GLU A 1 209 ? -0.848 11.479 15.071 1.00 96.69 209 GLU A C 1
ATOM 1672 O O . GLU A 1 209 ? -1.406 12.434 14.525 1.00 96.69 209 GLU A O 1
ATOM 1677 N N . GLU A 1 210 ? 0.468 11.273 14.961 1.00 96.75 210 GLU A N 1
ATOM 1678 C CA . GLU A 1 210 ? 1.364 12.153 14.204 1.00 96.75 210 GLU A CA 1
ATOM 1679 C C . GLU A 1 210 ? 1.072 12.079 12.702 1.00 96.75 210 GLU A C 1
ATOM 1681 O O . GLU A 1 210 ? 0.941 13.112 12.040 1.00 96.75 210 GLU A O 1
ATOM 1686 N N . GLU A 1 211 ? 0.891 10.868 12.180 1.00 97.56 211 GLU A N 1
ATOM 1687 C CA . GLU A 1 211 ? 0.573 10.639 10.774 1.00 97.56 211 GLU A CA 1
ATOM 1688 C C . GLU A 1 211 ? -0.811 11.175 10.392 1.00 97.56 211 GLU A C 1
ATOM 1690 O O . GLU A 1 211 ? -0.957 11.883 9.392 1.00 97.56 211 GLU A O 1
ATOM 1695 N N . VAL A 1 212 ? -1.826 10.955 11.234 1.00 97.06 212 VAL A N 1
ATOM 1696 C CA . VAL A 1 212 ? -3.151 11.556 11.032 1.00 97.06 212 VAL A CA 1
ATOM 1697 C C . VAL A 1 212 ? -3.060 13.081 11.041 1.00 97.06 212 VAL A C 1
ATOM 1699 O O . VAL A 1 212 ? -3.636 13.737 10.173 1.00 97.06 212 VAL A O 1
ATOM 1702 N N . LYS A 1 213 ? -2.310 13.682 11.975 1.00 96.38 213 LYS A N 1
ATOM 1703 C CA . LYS A 1 213 ? -2.116 15.141 12.021 1.00 96.38 213 LYS A CA 1
ATOM 1704 C C . LYS A 1 213 ? -1.462 15.673 10.742 1.00 96.38 213 LYS A C 1
ATOM 1706 O O . LYS A 1 213 ? -1.877 16.723 10.249 1.00 96.38 213 LYS A O 1
ATOM 1711 N N . ARG A 1 214 ? -0.474 14.956 10.196 1.00 96.19 214 ARG A N 1
ATOM 1712 C CA . ARG A 1 214 ? 0.204 15.302 8.935 1.00 96.19 214 ARG A CA 1
ATOM 1713 C C . ARG A 1 214 ? -0.763 15.296 7.747 1.00 96.19 214 ARG A C 1
ATOM 1715 O O . ARG A 1 214 ? -0.692 16.185 6.901 1.00 96.19 214 ARG A O 1
ATOM 1722 N N . LEU A 1 215 ? -1.679 14.330 7.701 1.00 95.69 215 LEU A N 1
ATOM 1723 C CA . LEU A 1 215 ? -2.527 14.057 6.535 1.00 95.69 215 LEU A CA 1
ATOM 1724 C C . LEU A 1 215 ? -3.905 14.742 6.573 1.00 95.69 215 LEU A C 1
ATOM 1726 O O . LEU A 1 215 ? -4.507 14.955 5.521 1.00 95.69 215 LEU A O 1
ATOM 1730 N N . ARG A 1 216 ? -4.380 15.183 7.744 1.00 94.25 216 ARG A N 1
ATOM 1731 C CA . ARG A 1 216 ? -5.728 15.766 7.941 1.00 94.25 216 ARG A CA 1
ATOM 1732 C C . ARG A 1 216 ? -6.054 16.988 7.077 1.00 94.25 216 ARG A C 1
ATOM 1734 O O . ARG A 1 216 ? -7.215 17.291 6.823 1.00 94.25 216 ARG A O 1
ATOM 1741 N N . LYS A 1 217 ? -5.046 17.727 6.605 1.00 92.50 217 LYS A N 1
ATOM 1742 C CA . LYS A 1 217 ? -5.298 18.846 5.680 1.00 92.50 217 LYS A CA 1
ATOM 1743 C C . LYS A 1 217 ? -5.836 18.358 4.332 1.00 92.50 217 LYS A C 1
ATOM 1745 O O . LYS A 1 217 ? -6.702 19.022 3.766 1.00 92.50 217 LYS A O 1
ATOM 1750 N N . ARG A 1 218 ? -5.337 17.212 3.858 1.00 92.81 218 ARG A N 1
ATOM 1751 C CA . ARG A 1 218 ? -5.626 16.648 2.535 1.00 92.81 218 ARG A CA 1
ATOM 1752 C C . ARG A 1 218 ? -6.787 15.657 2.550 1.00 92.81 218 ARG A C 1
ATOM 1754 O O . ARG A 1 218 ? -7.541 15.640 1.586 1.00 92.81 218 ARG A O 1
ATOM 1761 N N . TYR A 1 219 ? -6.942 14.890 3.627 1.00 95.62 219 TYR A N 1
ATOM 1762 C CA . TYR A 1 219 ? -7.903 13.791 3.678 1.00 95.62 219 TYR A CA 1
ATOM 1763 C C . TYR A 1 219 ? -8.984 13.988 4.739 1.00 95.62 219 TYR A C 1
ATOM 1765 O O . TYR A 1 219 ? -8.711 14.543 5.805 1.00 95.62 219 TYR A O 1
ATOM 1773 N N . VAL A 1 220 ? -10.179 13.466 4.464 1.00 95.56 220 VAL A N 1
ATOM 1774 C CA . VAL A 1 220 ? -11.168 13.103 5.486 1.00 95.56 220 VAL 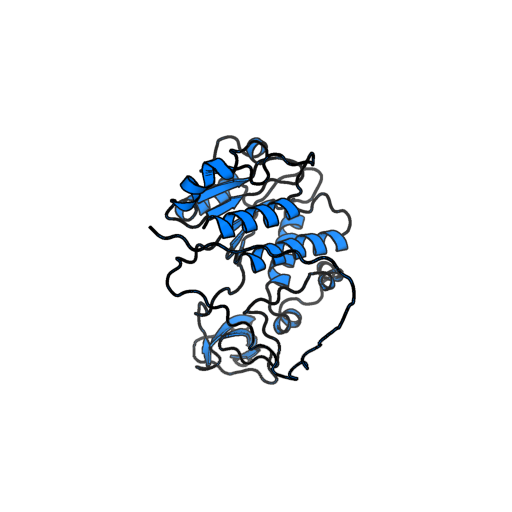A CA 1
ATOM 1775 C C . VAL A 1 220 ? -10.705 11.809 6.150 1.00 95.56 220 VAL A C 1
ATOM 1777 O O . VAL A 1 220 ? -10.461 10.801 5.482 1.00 95.56 220 VAL A O 1
ATOM 1780 N N . ILE A 1 221 ? -10.557 11.834 7.469 1.00 97.50 221 ILE A N 1
ATOM 1781 C CA . ILE A 1 221 ? -9.982 10.746 8.255 1.00 97.50 221 ILE A CA 1
ATOM 1782 C C . ILE A 1 221 ? -11.099 9.816 8.730 1.00 97.50 221 ILE A C 1
ATOM 1784 O O . ILE A 1 221 ? -11.858 10.142 9.645 1.00 97.50 221 ILE A O 1
ATOM 1788 N N . VAL A 1 222 ? -11.177 8.632 8.127 1.00 97.56 222 VAL A N 1
ATOM 1789 C CA . VAL A 1 222 ? -12.204 7.626 8.414 1.00 97.56 222 VAL A CA 1
ATOM 1790 C C . VAL A 1 222 ? -11.560 6.450 9.144 1.00 97.56 222 VAL A C 1
ATOM 1792 O O . VAL A 1 222 ? -10.897 5.608 8.542 1.00 97.56 222 VAL A O 1
ATOM 1795 N N . GLY A 1 223 ? -11.747 6.386 10.458 1.00 97.62 223 GLY A N 1
ATOM 1796 C CA . GLY A 1 223 ? -11.334 5.245 11.269 1.00 97.62 223 GLY A CA 1
ATOM 1797 C C . GLY A 1 223 ? -12.303 4.075 11.122 1.00 97.62 223 GLY A C 1
ATOM 1798 O O . GLY A 1 223 ? -13.520 4.259 11.168 1.00 97.62 223 GLY A O 1
ATOM 1799 N N . THR A 1 224 ? -11.782 2.858 10.982 1.00 96.81 224 THR A N 1
ATOM 1800 C CA . THR A 1 224 ? -12.601 1.639 10.979 1.00 96.81 224 THR A CA 1
ATOM 1801 C C . THR A 1 224 ? -12.699 1.046 12.382 1.00 96.81 224 THR A C 1
ATOM 1803 O O . THR A 1 224 ? -11.676 0.782 13.021 1.00 96.81 224 THR A O 1
ATOM 1806 N N . SER A 1 225 ? -13.911 0.784 12.866 1.00 94.94 225 SER A N 1
ATOM 1807 C CA . SER A 1 225 ? -14.124 0.130 14.160 1.00 94.94 225 SER A CA 1
ATOM 1808 C C . SER A 1 225 ? -15.458 -0.599 14.206 1.00 94.94 225 SER A C 1
ATOM 1810 O O . SER A 1 225 ? -16.478 -0.072 13.769 1.00 94.94 225 SER A O 1
ATOM 1812 N N . ARG A 1 226 ? -15.485 -1.774 14.845 1.00 92.62 226 ARG A N 1
ATOM 1813 C CA . ARG A 1 226 ? -16.728 -2.510 15.139 1.00 92.62 226 ARG A CA 1
ATOM 1814 C C . ARG A 1 226 ? -17.704 -1.692 15.996 1.00 92.62 226 ARG A C 1
ATOM 1816 O O . ARG A 1 226 ? -18.912 -1.881 15.898 1.00 92.62 226 ARG A O 1
ATOM 1823 N N . LEU A 1 227 ? -17.177 -0.808 16.846 1.00 91.69 227 LEU A N 1
ATOM 1824 C CA . LEU A 1 227 ? -17.959 0.090 17.706 1.00 91.69 227 LEU A CA 1
ATOM 1825 C C . LEU A 1 227 ? -18.289 1.428 17.024 1.00 91.69 227 LEU A C 1
ATOM 1827 O O . LEU A 1 227 ? -18.897 2.293 17.649 1.00 91.69 227 LEU A O 1
ATOM 1831 N N . GLY A 1 228 ? -17.853 1.617 15.776 1.00 94.75 228 GLY A N 1
ATOM 1832 C CA . GLY A 1 228 ? -18.154 2.805 14.990 1.00 94.75 228 GLY A CA 1
ATOM 1833 C C . GLY A 1 228 ? -19.619 2.878 14.566 1.00 94.75 228 GLY A C 1
ATOM 1834 O O . GLY A 1 228 ? -20.396 1.933 14.722 1.00 94.75 228 GLY A O 1
ATOM 1835 N N . GLU A 1 229 ? -19.991 4.014 13.987 1.00 97.19 229 GLU A N 1
ATOM 1836 C CA . GLU A 1 229 ? -21.317 4.202 13.420 1.00 97.19 229 GLU A CA 1
ATOM 1837 C C . GLU A 1 229 ? -21.508 3.310 12.190 1.00 97.19 229 GLU A C 1
ATOM 1839 O O . GLU A 1 229 ? -20.618 3.159 11.357 1.00 97.19 229 GLU A O 1
ATOM 1844 N N . ASP A 1 230 ? -22.690 2.718 12.070 1.00 97.69 230 ASP A N 1
ATOM 1845 C CA . ASP A 1 230 ? -23.062 1.874 10.941 1.00 97.69 230 ASP A CA 1
ATOM 1846 C C . ASP A 1 230 ? -22.885 2.605 9.599 1.00 97.69 230 ASP A C 1
ATOM 1848 O O . ASP A 1 230 ? -23.496 3.657 9.367 1.00 97.69 230 ASP A O 1
ATOM 1852 N N . VAL A 1 231 ? -22.097 2.018 8.689 1.00 97.31 231 VAL A N 1
ATOM 1853 C CA . VAL A 1 231 ? -21.823 2.576 7.356 1.00 97.31 231 VAL A CA 1
ATOM 1854 C C . VAL A 1 231 ? -23.101 2.948 6.596 1.00 97.31 231 VAL A C 1
ATOM 1856 O O . VAL A 1 231 ? -23.146 3.964 5.900 1.00 97.31 231 VAL A O 1
ATOM 1859 N N . ARG A 1 232 ? -24.192 2.193 6.791 1.00 96.75 232 ARG A N 1
ATOM 1860 C CA . ARG A 1 232 ? -25.494 2.432 6.148 1.00 96.75 232 ARG A CA 1
ATOM 1861 C C . ARG A 1 232 ? -26.082 3.798 6.513 1.00 96.75 232 ARG A C 1
ATOM 1863 O O . ARG A 1 232 ? -26.799 4.374 5.694 1.00 96.75 232 ARG A O 1
ATOM 1870 N N . LYS A 1 233 ? -25.780 4.310 7.712 1.00 96.88 233 LYS A N 1
ATOM 1871 C CA . LYS A 1 233 ? -26.273 5.592 8.245 1.00 96.88 233 LYS A CA 1
ATOM 1872 C C . LYS A 1 233 ? -25.376 6.766 7.858 1.00 96.88 233 LYS A C 1
ATOM 1874 O O . LYS A 1 233 ? -25.874 7.854 7.578 1.00 96.88 233 LYS A O 1
ATOM 1879 N N . VAL A 1 234 ? -24.063 6.548 7.803 1.00 95.50 234 VAL A N 1
ATOM 1880 C CA . VAL A 1 234 ? -23.077 7.613 7.562 1.00 95.50 234 VAL A CA 1
ATOM 1881 C C . VAL A 1 234 ? -22.707 7.793 6.083 1.00 95.50 234 VAL A C 1
ATOM 1883 O O . VAL A 1 234 ? -22.216 8.857 5.718 1.00 95.50 234 VAL A O 1
ATOM 1886 N N . LYS A 1 235 ? -23.021 6.827 5.202 1.00 93.69 235 LYS A N 1
ATOM 1887 C CA . LYS A 1 235 ? -22.646 6.847 3.771 1.00 93.69 235 LYS A CA 1
ATOM 1888 C C . LYS A 1 235 ? -22.934 8.160 3.038 1.00 93.69 235 LYS A C 1
ATOM 1890 O O . LYS A 1 235 ? -22.109 8.603 2.253 1.00 93.69 235 LYS A O 1
ATOM 1895 N N . ASN A 1 236 ? -24.076 8.801 3.305 1.00 93.00 236 ASN A N 1
ATOM 1896 C CA . ASN A 1 236 ? -24.448 10.048 2.630 1.00 93.00 236 ASN A CA 1
ATOM 1897 C C . ASN A 1 236 ? -23.616 11.233 3.134 1.00 93.00 236 ASN A C 1
ATOM 1899 O O . ASN A 1 236 ? -23.316 12.128 2.356 1.00 93.00 236 ASN A O 1
ATOM 1903 N N . ARG A 1 237 ? -23.245 11.241 4.423 1.00 94.25 237 ARG A N 1
ATOM 1904 C CA . ARG A 1 237 ? -22.365 12.270 4.992 1.00 94.25 237 ARG A CA 1
ATOM 1905 C C . ARG A 1 237 ? -20.961 12.133 4.430 1.00 94.25 237 ARG A C 1
ATOM 1907 O O . ARG A 1 237 ? -20.439 13.124 3.948 1.00 94.25 237 ARG A O 1
ATOM 1914 N N . ILE A 1 238 ? -20.446 10.899 4.392 1.00 90.69 238 ILE A N 1
ATOM 1915 C CA . ILE A 1 238 ? -19.177 10.574 3.734 1.00 90.69 238 ILE A CA 1
ATOM 1916 C C . ILE A 1 238 ? -19.231 11.065 2.292 1.00 90.69 238 ILE A C 1
ATOM 1918 O O . ILE A 1 238 ? -18.517 11.994 1.986 1.00 90.69 238 ILE A O 1
ATOM 1922 N N . ARG A 1 239 ? -20.152 10.585 1.446 1.00 89.50 239 ARG A N 1
ATOM 1923 C CA . ARG A 1 239 ? -20.218 10.966 0.019 1.00 89.50 239 ARG A CA 1
ATOM 1924 C C . ARG A 1 239 ? -20.240 12.480 -0.253 1.00 89.50 239 ARG A C 1
ATOM 1926 O O . ARG A 1 239 ? -19.840 12.904 -1.331 1.00 89.50 239 ARG A O 1
ATOM 1933 N N . ASN A 1 240 ? -20.739 13.282 0.684 1.00 90.69 240 ASN A N 1
ATOM 1934 C CA . ASN A 1 240 ? -20.839 14.731 0.529 1.00 90.69 240 ASN A CA 1
ATOM 1935 C C . ASN A 1 240 ? -19.555 15.489 0.918 1.00 90.69 240 ASN A C 1
ATOM 1937 O O . ASN A 1 240 ? -19.517 16.709 0.753 1.00 90.69 240 ASN A O 1
ATOM 1941 N N . GLU A 1 241 ? -18.519 14.818 1.427 1.00 90.25 241 GLU A N 1
ATOM 1942 C CA . GLU A 1 241 ? -17.230 15.456 1.697 1.00 90.25 241 GLU A CA 1
ATOM 1943 C C . GLU A 1 241 ? -16.501 15.795 0.391 1.00 90.25 241 GLU A C 1
ATOM 1945 O O . GLU A 1 241 ? -16.448 15.001 -0.547 1.00 90.25 241 GLU A O 1
ATOM 1950 N N . ASN A 1 242 ? -15.883 16.976 0.345 1.00 83.81 242 ASN A N 1
ATOM 1951 C CA . ASN A 1 242 ? -15.180 17.482 -0.838 1.00 83.81 242 ASN A CA 1
ATOM 1952 C C . ASN A 1 242 ? -13.652 17.287 -0.742 1.00 83.81 242 ASN A C 1
ATOM 1954 O O . ASN A 1 242 ? -12.878 18.199 -1.044 1.00 83.81 242 ASN A O 1
ATOM 1958 N N . LYS A 1 243 ? -13.214 16.134 -0.224 1.00 86.88 243 LYS A N 1
ATOM 1959 C CA . LYS A 1 243 ? -11.801 15.760 -0.060 1.00 86.88 243 LYS A CA 1
ATOM 1960 C C . LYS A 1 243 ? -11.606 14.268 -0.322 1.00 86.88 243 LYS A C 1
ATOM 1962 O O . LYS A 1 243 ? -12.542 13.488 -0.170 1.00 86.88 243 LYS A O 1
ATOM 1967 N N . ASP A 1 244 ? -10.371 13.882 -0.638 1.00 90.44 244 ASP A N 1
ATOM 1968 C CA . ASP A 1 244 ? -9.957 12.477 -0.628 1.00 90.44 244 ASP A CA 1
ATOM 1969 C C . ASP A 1 244 ? -10.122 11.872 0.778 1.00 90.44 244 ASP A C 1
ATOM 1971 O O . ASP A 1 244 ? -10.151 12.593 1.779 1.00 90.44 244 ASP A O 1
ATOM 1975 N N . TYR A 1 245 ? -10.185 10.544 0.888 1.00 93.56 245 TYR A N 1
ATOM 1976 C CA . TYR A 1 245 ? -10.338 9.860 2.179 1.00 93.56 245 TYR A CA 1
ATOM 1977 C C . TYR A 1 245 ? -9.081 9.103 2.561 1.00 93.56 245 TYR A C 1
ATOM 1979 O O . TYR A 1 245 ? -8.429 8.491 1.718 1.00 93.56 245 TYR A O 1
ATOM 1987 N N . LEU A 1 246 ? -8.798 9.093 3.860 1.00 97.56 246 LEU A N 1
ATOM 1988 C CA . LEU A 1 246 ? -7.838 8.200 4.481 1.00 97.56 246 LEU A CA 1
ATOM 1989 C C . LEU A 1 246 ? -8.608 7.179 5.318 1.00 97.56 246 LEU A C 1
ATOM 1991 O O . LEU A 1 246 ? -9.127 7.519 6.384 1.00 97.56 246 LEU A O 1
ATOM 1995 N N . LEU A 1 247 ? -8.669 5.934 4.847 1.00 97.94 247 LEU A N 1
ATOM 1996 C CA . LEU A 1 247 ? -9.180 4.821 5.642 1.00 97.94 247 LEU A CA 1
ATOM 1997 C C . LEU A 1 247 ? -8.096 4.361 6.613 1.00 97.94 247 LEU A C 1
ATOM 1999 O O . LEU A 1 247 ? -7.031 3.907 6.194 1.00 97.94 247 LEU A O 1
ATOM 2003 N N . VAL A 1 248 ? -8.371 4.457 7.907 1.00 98.38 248 VAL A N 1
ATOM 2004 C CA . VAL A 1 248 ? -7.433 4.075 8.961 1.00 98.38 248 VAL A CA 1
ATOM 2005 C C . VAL A 1 248 ? -7.877 2.763 9.587 1.00 98.38 248 VAL A C 1
ATOM 2007 O O . VAL A 1 248 ? -9.025 2.640 10.012 1.00 98.38 248 VAL A O 1
ATOM 2010 N N . PHE A 1 249 ? -6.951 1.809 9.685 1.00 97.94 249 PHE A N 1
ATOM 2011 C CA . PHE A 1 249 ? -7.181 0.490 10.266 1.00 97.94 249 PHE A CA 1
ATOM 2012 C C . PHE A 1 249 ? -6.380 0.302 11.562 1.00 97.94 249 PHE A C 1
ATOM 2014 O O . PHE A 1 249 ? -5.235 0.748 11.690 1.00 97.94 249 PHE A O 1
ATOM 2021 N N . GLY A 1 250 ? -7.008 -0.357 12.539 1.00 95.25 250 GLY A N 1
ATOM 2022 C CA . GLY A 1 250 ? -6.375 -0.746 13.804 1.00 95.25 250 GLY A CA 1
ATOM 2023 C C . GLY A 1 250 ? -5.427 -1.934 13.647 1.00 95.25 250 GLY A C 1
ATOM 2024 O O . GLY A 1 250 ? -5.291 -2.497 12.558 1.00 95.25 250 GLY A O 1
ATOM 2025 N N . SER A 1 251 ? -4.771 -2.319 14.741 1.00 91.94 251 SER A N 1
ATOM 2026 C CA . SER A 1 251 ? -3.890 -3.489 14.755 1.00 91.94 251 SER A CA 1
ATOM 2027 C C . SER A 1 251 ? -4.653 -4.777 15.050 1.00 91.94 251 SER A C 1
ATOM 2029 O O . SER A 1 251 ? -5.774 -4.724 15.560 1.00 91.94 251 SER A O 1
ATOM 2031 N N . PRO A 1 252 ? -4.074 -5.956 14.749 1.00 85.06 252 PRO A N 1
ATOM 2032 C CA . PRO A 1 252 ? -4.727 -7.234 15.040 1.00 85.06 252 PRO A CA 1
ATOM 2033 C C . PRO A 1 252 ? -5.130 -7.387 16.515 1.00 85.06 252 PRO A C 1
ATOM 2035 O O . PRO A 1 252 ? -6.102 -8.069 16.831 1.00 85.06 252 PRO A O 1
ATOM 2038 N N . PHE A 1 253 ? -4.401 -6.719 17.414 1.00 85.19 253 PHE A N 1
ATOM 2039 C CA . PHE A 1 253 ? -4.577 -6.831 18.860 1.00 85.19 253 PHE A CA 1
ATOM 2040 C C . PHE A 1 253 ? -5.378 -5.688 19.489 1.00 85.19 253 PHE A C 1
ATOM 2042 O O . PHE A 1 253 ? -5.843 -5.850 20.615 1.00 85.19 253 PHE A O 1
ATOM 2049 N N . ARG A 1 254 ? -5.509 -4.534 18.817 1.00 89.44 254 ARG A N 1
ATOM 2050 C CA . ARG A 1 254 ? -6.119 -3.319 19.382 1.00 89.44 254 ARG A CA 1
ATOM 2051 C C . ARG A 1 254 ? -6.983 -2.588 18.365 1.00 89.44 254 ARG A C 1
ATOM 2053 O O . ARG A 1 254 ? -6.553 -2.301 17.247 1.00 89.44 254 ARG A O 1
ATOM 2060 N N . GLY A 1 255 ? -8.187 -2.209 18.788 1.00 90.69 255 GLY A N 1
ATOM 2061 C CA . GLY A 1 255 ? -9.031 -1.294 18.022 1.00 90.69 255 GLY A CA 1
ATOM 2062 C C . GLY A 1 255 ? -8.501 0.141 18.078 1.00 90.69 255 GLY A C 1
ATOM 2063 O O . GLY A 1 255 ? -7.896 0.546 19.065 1.00 90.69 255 GLY A O 1
ATOM 2064 N N . LEU A 1 256 ? -8.785 0.949 17.052 1.00 93.06 256 LEU A N 1
ATOM 2065 C CA . LEU A 1 256 ? -8.294 2.335 16.968 1.00 93.06 256 LEU A CA 1
ATOM 2066 C C . LEU A 1 256 ? -8.655 3.202 18.178 1.00 93.06 256 LEU A C 1
ATOM 2068 O O . LEU A 1 256 ? -7.854 4.039 18.579 1.00 93.06 256 LEU A O 1
ATOM 2072 N N . GLY A 1 257 ? -9.831 2.988 18.776 1.00 88.50 257 GLY A N 1
ATOM 2073 C CA . GLY A 1 257 ? -10.263 3.730 19.965 1.00 88.50 257 GLY A CA 1
ATOM 2074 C C . GLY A 1 257 ? -9.378 3.503 21.196 1.00 88.50 257 GLY A C 1
ATOM 2075 O O . GLY A 1 257 ? -9.331 4.361 22.064 1.00 88.50 257 GLY A O 1
ATOM 2076 N N . GLU A 1 258 ? -8.652 2.385 21.261 1.00 89.25 258 GLU A N 1
ATOM 2077 C CA . GLU A 1 258 ? -7.702 2.078 22.342 1.00 89.25 258 GLU A CA 1
ATOM 2078 C C . GLU A 1 258 ? -6.296 2.631 22.057 1.00 89.25 258 GLU A C 1
ATOM 2080 O O . GLU A 1 258 ? -5.440 2.663 22.941 1.00 89.25 258 GLU A O 1
ATOM 2085 N N . MET A 1 259 ? -6.032 3.029 20.809 1.00 91.12 259 MET A N 1
ATOM 2086 C CA . MET A 1 259 ? -4.708 3.441 20.333 1.00 91.12 259 MET A CA 1
ATOM 2087 C C . MET A 1 259 ? -4.489 4.953 20.404 1.00 91.12 259 MET A C 1
ATOM 2089 O O . MET A 1 259 ? -3.357 5.411 20.247 1.00 91.12 259 MET A O 1
ATOM 2093 N N . VAL A 1 260 ? -5.557 5.722 20.612 1.00 91.75 260 VAL A N 1
ATOM 2094 C CA . VAL A 1 260 ? -5.546 7.188 20.607 1.00 91.75 260 VAL A CA 1
ATOM 2095 C C . VAL A 1 260 ? -6.036 7.716 21.946 1.00 91.75 260 VAL A C 1
ATOM 2097 O O . VAL A 1 260 ? -6.890 7.105 22.586 1.00 91.75 260 VAL A O 1
ATOM 2100 N N . LYS A 1 261 ? -5.496 8.855 22.383 1.00 87.69 261 LYS A N 1
ATOM 2101 C CA . LYS A 1 261 ? -5.936 9.492 23.639 1.00 87.69 261 LYS A CA 1
ATOM 2102 C C . LYS A 1 261 ? -7.195 10.329 23.453 1.00 87.69 261 LYS A C 1
ATOM 2104 O O . LYS A 1 261 ? -8.010 10.439 24.362 1.00 87.69 261 LYS A O 1
ATOM 2109 N N . GLU A 1 262 ? -7.335 10.918 22.273 1.00 89.00 262 GLU A N 1
ATOM 2110 C CA . GLU A 1 262 ? -8.434 11.800 21.896 1.00 89.00 262 GLU A CA 1
ATOM 2111 C C . GLU A 1 262 ? -8.991 11.380 20.534 1.00 89.00 262 GLU A C 1
ATOM 2113 O O . GLU A 1 262 ? -8.320 10.698 19.754 1.00 89.00 262 GLU A O 1
ATOM 2118 N N . ASN A 1 263 ? -10.225 11.787 20.219 1.00 90.06 263 ASN A N 1
ATOM 2119 C CA . ASN A 1 263 ? -10.795 11.473 18.915 1.00 90.06 263 ASN A CA 1
ATOM 2120 C C . ASN A 1 263 ? -10.072 12.250 17.805 1.00 90.06 263 ASN A C 1
ATOM 2122 O O . ASN A 1 263 ? -10.266 13.453 17.630 1.00 90.06 263 ASN A O 1
ATOM 2126 N N . ILE A 1 264 ? -9.270 11.535 17.019 1.00 95.25 264 ILE A N 1
ATOM 2127 C CA . ILE A 1 264 ? -8.548 12.080 15.868 1.00 95.25 264 ILE A CA 1
ATOM 2128 C C . ILE A 1 264 ? -9.243 11.810 14.525 1.00 95.25 264 ILE A C 1
ATOM 2130 O O . ILE A 1 264 ? -8.712 12.222 13.496 1.00 95.25 264 ILE A O 1
ATOM 2134 N N . PHE A 1 265 ? -10.390 11.132 14.523 1.00 96.81 265 PHE A N 1
ATOM 2135 C CA . PHE A 1 265 ? -11.096 10.704 13.316 1.00 96.81 265 PHE A CA 1
ATOM 2136 C C . PHE A 1 265 ? -12.301 11.609 13.046 1.00 96.81 265 PHE A C 1
ATOM 2138 O O . PHE A 1 265 ? -13.048 11.931 13.973 1.00 96.81 265 PHE A O 1
ATOM 2145 N N . ASP A 1 266 ? -12.506 11.987 11.782 1.00 96.44 266 ASP A N 1
ATOM 2146 C CA . ASP A 1 266 ? -13.701 12.726 11.353 1.00 96.44 266 ASP A CA 1
ATOM 2147 C C . ASP A 1 266 ? -14.925 11.799 11.388 1.00 96.44 266 ASP A C 1
ATOM 2149 O O . ASP A 1 266 ? -16.006 12.180 11.837 1.00 96.44 266 ASP A O 1
ATOM 2153 N N . TYR A 1 267 ? -14.713 10.536 11.003 1.00 96.88 267 TYR A N 1
ATOM 2154 C CA . TYR A 1 267 ? -15.698 9.467 11.102 1.00 96.88 267 TYR A CA 1
ATOM 2155 C C . TYR A 1 267 ? -15.076 8.222 11.731 1.00 96.88 267 TYR A C 1
ATOM 2157 O O . TYR A 1 267 ? -13.990 7.800 11.342 1.00 96.88 267 TYR A O 1
ATOM 2165 N N . MET A 1 268 ? -15.792 7.594 12.662 1.00 97.19 268 MET A N 1
ATOM 2166 C CA . MET A 1 268 ? -15.491 6.244 13.139 1.00 97.19 268 MET A CA 1
ATOM 2167 C C . MET A 1 268 ? -16.601 5.317 12.654 1.00 97.19 268 MET A C 1
ATOM 2169 O O . MET A 1 268 ? -17.747 5.469 13.076 1.00 97.19 268 MET A O 1
ATOM 2173 N N . VAL A 1 269 ? -16.284 4.387 11.757 1.00 97.75 269 VAL A N 1
ATOM 2174 C CA . VAL A 1 269 ? -17.284 3.668 10.957 1.00 97.75 269 VAL A CA 1
ATOM 2175 C C . VAL A 1 269 ? -17.177 2.163 11.156 1.00 97.75 269 VAL A C 1
ATOM 2177 O O . VAL A 1 269 ? -16.091 1.582 11.081 1.00 97.75 269 VAL A O 1
ATOM 2180 N N . ASN A 1 270 ? -18.327 1.527 11.355 1.00 97.56 270 ASN A N 1
ATOM 2181 C CA . ASN A 1 270 ? -18.482 0.088 11.241 1.00 97.56 270 ASN A CA 1
ATOM 2182 C C . ASN A 1 270 ? -18.917 -0.273 9.811 1.00 97.56 270 ASN A C 1
ATOM 2184 O O . ASN A 1 270 ? -20.079 -0.099 9.435 1.00 97.56 270 ASN A O 1
ATOM 2188 N N . PHE A 1 271 ? -17.972 -0.794 9.026 1.00 97.44 271 PHE A N 1
ATOM 2189 C CA . PHE A 1 271 ? -18.195 -1.262 7.654 1.00 97.44 271 PHE A CA 1
ATOM 2190 C C . PHE A 1 271 ? -18.835 -2.655 7.570 1.00 97.44 271 PHE A C 1
ATOM 2192 O O . PHE A 1 271 ? -19.308 -3.041 6.505 1.00 97.44 271 PHE A O 1
ATOM 2199 N N . VAL A 1 272 ? -18.880 -3.404 8.676 1.00 97.19 272 VAL A N 1
ATOM 2200 C CA . VAL A 1 272 ? -19.449 -4.759 8.739 1.00 97.19 272 VAL A CA 1
ATOM 2201 C C . VAL A 1 272 ? -20.491 -4.824 9.865 1.00 97.19 272 VAL A C 1
ATOM 2203 O O . VAL A 1 272 ? -20.291 -5.517 10.870 1.00 97.19 272 VAL A O 1
ATOM 2206 N N . PRO A 1 273 ? -21.601 -4.068 9.755 1.00 96.31 273 PRO A N 1
ATOM 2207 C CA . PRO A 1 273 ? -22.674 -4.161 10.735 1.00 96.31 273 PRO A CA 1
ATOM 2208 C C . PRO A 1 273 ? -23.222 -5.592 10.777 1.00 96.31 273 PRO A C 1
ATOM 2210 O O . PRO A 1 273 ? -23.232 -6.291 9.765 1.00 96.31 273 PRO A O 1
ATOM 2213 N N . ASP A 1 274 ? -23.670 -6.023 11.957 1.00 95.50 274 ASP A N 1
ATOM 2214 C CA . ASP A 1 274 ? -24.287 -7.340 12.156 1.00 95.50 274 ASP A CA 1
ATOM 2215 C C . ASP A 1 274 ? -23.359 -8.527 11.779 1.00 95.50 274 ASP A C 1
ATOM 2217 O O . ASP A 1 274 ? -23.814 -9.586 11.345 1.00 95.50 274 ASP A O 1
ATOM 2221 N N . GLN A 1 275 ? -22.034 -8.360 11.940 1.00 95.81 275 GLN A N 1
ATOM 2222 C CA . GLN A 1 275 ? -21.042 -9.406 11.660 1.00 95.81 275 GLN A CA 1
ATOM 2223 C C . GLN A 1 275 ? -21.298 -10.699 12.459 1.00 95.81 275 GLN A C 1
ATOM 2225 O O . GLN A 1 275 ? -21.497 -10.680 13.672 1.00 95.81 275 GLN A O 1
ATOM 2230 N N . ASN A 1 276 ? -21.179 -11.849 11.788 1.00 96.88 276 ASN A N 1
ATOM 2231 C CA . ASN A 1 276 ? -21.362 -13.181 12.389 1.00 96.88 276 ASN A CA 1
ATOM 2232 C C . ASN A 1 276 ? -20.073 -13.778 12.985 1.00 96.88 276 ASN A C 1
ATOM 2234 O O . ASN A 1 276 ? -20.021 -14.952 13.347 1.00 96.88 276 ASN A O 1
ATOM 2238 N N . VAL A 1 277 ? -19.013 -12.977 13.069 1.00 93.81 277 VAL A N 1
ATOM 2239 C CA . VAL A 1 277 ? -17.714 -13.358 13.631 1.00 93.81 277 VAL A CA 1
ATOM 2240 C C . VAL A 1 277 ? -17.375 -12.441 14.796 1.00 93.81 277 VAL A C 1
ATOM 2242 O O . VAL A 1 277 ? -17.831 -11.302 14.845 1.00 93.81 277 VAL A O 1
ATOM 2245 N N . LYS A 1 278 ? -16.556 -12.908 15.743 1.00 89.25 278 LYS A N 1
ATOM 2246 C CA . LYS A 1 278 ? -16.123 -12.070 16.876 1.00 89.25 278 LYS A CA 1
ATOM 2247 C C . LYS A 1 278 ? -15.203 -10.933 16.430 1.00 89.25 278 LYS A C 1
ATOM 2249 O O . LYS A 1 278 ? -15.305 -9.822 16.941 1.00 89.25 278 LYS A O 1
ATOM 2254 N N . THR A 1 279 ? -14.327 -11.219 15.473 1.00 89.31 279 THR A N 1
ATOM 2255 C CA . THR A 1 279 ? -13.354 -10.283 14.913 1.00 89.31 279 THR A CA 1
ATOM 2256 C C . THR A 1 279 ? -13.340 -10.423 13.394 1.00 89.31 279 THR A C 1
ATOM 2258 O O . THR A 1 279 ? -13.467 -11.530 12.874 1.00 89.31 279 THR A O 1
ATOM 2261 N N . VAL A 1 280 ? -13.220 -9.294 12.699 1.00 93.44 280 VAL A N 1
ATOM 2262 C CA . VAL A 1 280 ? -12.900 -9.240 11.266 1.00 93.44 280 VAL A CA 1
ATOM 2263 C C . VAL A 1 280 ? -11.415 -8.920 11.189 1.00 93.44 280 VAL A C 1
ATOM 2265 O O . VAL A 1 280 ? -10.973 -7.963 11.831 1.00 93.44 280 VAL A O 1
ATOM 2268 N N . ARG A 1 281 ? -10.633 -9.734 10.477 1.00 93.62 281 ARG A N 1
ATOM 2269 C CA . ARG A 1 281 ? -9.187 -9.501 10.365 1.00 93.62 281 ARG A CA 1
ATOM 2270 C C . ARG A 1 281 ? -8.908 -8.242 9.554 1.00 93.62 281 ARG A C 1
ATOM 2272 O O . ARG A 1 281 ? -9.736 -7.827 8.748 1.00 93.62 281 ARG A O 1
ATOM 2279 N N . VAL A 1 282 ? -7.733 -7.644 9.732 1.00 94.19 282 VAL A N 1
ATOM 2280 C CA . VAL A 1 282 ? -7.383 -6.385 9.054 1.00 94.19 282 VAL A CA 1
ATOM 2281 C C . VAL A 1 282 ? -7.393 -6.557 7.531 1.00 94.19 282 VAL A C 1
ATOM 2283 O O . VAL A 1 282 ? -7.938 -5.710 6.831 1.00 94.19 282 VAL A O 1
ATOM 2286 N N . GLU A 1 283 ? -6.879 -7.675 7.014 1.00 95.00 283 GLU A N 1
ATOM 2287 C CA . GLU A 1 283 ? -6.916 -8.000 5.586 1.00 95.00 283 GLU A CA 1
ATOM 2288 C C . GLU A 1 283 ? -8.351 -8.099 5.041 1.00 95.00 283 GLU A C 1
ATOM 2290 O O . GLU A 1 283 ? -8.651 -7.538 3.990 1.00 95.00 283 GLU A O 1
ATOM 2295 N N . GLU A 1 284 ? -9.266 -8.725 5.785 1.00 96.62 284 GLU A N 1
ATOM 2296 C CA . GLU A 1 284 ? -10.686 -8.840 5.428 1.00 96.62 284 GLU A CA 1
ATOM 2297 C C . GLU A 1 284 ? -11.370 -7.463 5.485 1.00 96.62 284 GLU A C 1
ATOM 2299 O O . GLU A 1 284 ? -12.089 -7.068 4.564 1.00 96.62 284 GLU A O 1
ATOM 2304 N N . ALA A 1 285 ? -11.102 -6.700 6.550 1.00 96.62 285 ALA A N 1
ATOM 2305 C CA . ALA A 1 285 ? -11.660 -5.374 6.772 1.00 96.62 285 ALA A CA 1
ATOM 2306 C C . ALA A 1 285 ? -11.239 -4.387 5.679 1.00 96.62 285 ALA A C 1
ATOM 2308 O O . ALA A 1 285 ? -12.068 -3.587 5.249 1.00 96.62 285 ALA A O 1
ATOM 2309 N N . ILE A 1 286 ? -9.992 -4.450 5.203 1.00 97.75 286 ILE A N 1
ATOM 2310 C CA . ILE A 1 286 ? -9.498 -3.610 4.105 1.00 97.75 286 ILE A CA 1
ATOM 2311 C C . ILE A 1 286 ? -10.291 -3.875 2.825 1.00 97.75 286 ILE A C 1
ATOM 2313 O O . ILE A 1 286 ? -10.822 -2.930 2.243 1.00 97.75 286 ILE A O 1
ATOM 2317 N N . PHE A 1 287 ? -10.434 -5.141 2.418 1.00 97.94 287 PHE A N 1
ATOM 2318 C CA . PHE A 1 287 ? -11.214 -5.496 1.228 1.00 97.94 287 PHE A CA 1
ATOM 2319 C C . PHE A 1 287 ? -12.667 -5.030 1.325 1.00 97.94 287 PHE A C 1
ATOM 2321 O O . PHE A 1 287 ? -13.189 -4.434 0.383 1.00 97.94 287 PHE A O 1
ATOM 2328 N N . ILE A 1 288 ? -13.318 -5.279 2.465 1.00 98.12 288 ILE A N 1
ATOM 2329 C CA . ILE A 1 288 ? -14.729 -4.929 2.652 1.00 98.12 288 ILE A CA 1
ATOM 2330 C C . ILE A 1 288 ? -14.909 -3.409 2.667 1.00 98.12 288 ILE A C 1
ATOM 2332 O O . ILE A 1 288 ? -15.781 -2.885 1.977 1.00 98.12 288 ILE A O 1
ATOM 2336 N N . SER A 1 289 ? -14.074 -2.693 3.422 1.00 97.62 289 SER A N 1
ATOM 2337 C CA . SER A 1 289 ? -14.212 -1.244 3.590 1.00 97.62 289 SER A CA 1
ATOM 2338 C C . SER A 1 289 ? -13.930 -0.507 2.283 1.00 97.62 289 SER A C 1
ATOM 2340 O O . SER A 1 289 ? -14.717 0.352 1.898 1.00 97.62 289 SER A O 1
ATOM 2342 N N . LEU A 1 290 ? -12.868 -0.879 1.558 1.00 97.12 290 LEU A N 1
ATOM 2343 C CA . LEU A 1 290 ? -12.580 -0.307 0.240 1.00 97.12 290 LEU A CA 1
ATOM 2344 C C . LEU A 1 290 ? -13.680 -0.636 -0.775 1.00 97.12 290 LEU A C 1
ATOM 2346 O O . LEU A 1 290 ? -14.106 0.252 -1.506 1.00 97.12 290 LEU A O 1
ATOM 2350 N N . GLY A 1 291 ? -14.197 -1.868 -0.780 1.00 96.69 291 GLY A N 1
ATOM 2351 C CA . GLY A 1 291 ? -15.300 -2.254 -1.660 1.00 96.69 291 GLY A CA 1
ATOM 2352 C C . GLY A 1 291 ? -16.583 -1.472 -1.395 1.00 96.69 291 GLY A C 1
ATOM 2353 O O . GLY A 1 291 ? -17.242 -1.033 -2.335 1.00 96.69 291 GLY A O 1
ATOM 2354 N N . ILE A 1 292 ? -16.918 -1.237 -0.126 1.00 96.00 292 ILE A N 1
ATOM 2355 C CA . ILE A 1 292 ? -18.070 -0.413 0.249 1.00 96.00 292 ILE A CA 1
ATOM 2356 C C . ILE A 1 292 ? -17.834 1.053 -0.124 1.00 96.00 292 ILE A C 1
ATOM 2358 O O . ILE A 1 292 ? -18.721 1.673 -0.706 1.00 96.00 292 ILE A O 1
ATOM 2362 N N . MET A 1 293 ? -16.651 1.604 0.155 1.00 93.69 293 MET A N 1
ATOM 2363 C CA . MET A 1 293 ? -16.310 2.980 -0.219 1.00 93.69 293 MET A CA 1
ATOM 2364 C C . MET A 1 293 ? -16.370 3.191 -1.733 1.00 93.69 293 MET A C 1
ATOM 2366 O O . MET A 1 293 ? -16.947 4.176 -2.174 1.00 93.69 293 MET A O 1
ATOM 2370 N N . ASN A 1 294 ? -15.892 2.228 -2.523 1.00 92.06 294 ASN A N 1
ATOM 2371 C CA . ASN A 1 294 ? -15.977 2.245 -3.985 1.00 92.06 294 ASN A CA 1
ATOM 2372 C C . ASN A 1 294 ? -17.423 2.245 -4.520 1.00 92.06 294 ASN A C 1
ATOM 2374 O O . ASN A 1 294 ? -17.651 2.601 -5.668 1.00 92.06 294 ASN A O 1
ATOM 2378 N N . VAL A 1 295 ? -18.403 1.806 -3.724 1.00 91.06 295 VAL A N 1
ATOM 2379 C CA . VAL A 1 295 ? -19.833 1.873 -4.080 1.00 91.06 295 VAL A CA 1
ATOM 2380 C C . VAL A 1 295 ? -20.485 3.165 -3.574 1.00 91.06 295 VAL A C 1
ATOM 2382 O O . VAL A 1 295 ? -21.485 3.613 -4.134 1.00 91.06 295 VAL A O 1
ATOM 2385 N N . ILE A 1 296 ? -19.975 3.741 -2.482 1.00 87.81 296 ILE A N 1
ATOM 2386 C CA . ILE A 1 296 ? -20.515 4.968 -1.882 1.00 87.81 296 ILE A CA 1
ATOM 2387 C C . ILE A 1 296 ? -20.084 6.213 -2.665 1.00 87.81 296 ILE A C 1
ATOM 2389 O O . ILE A 1 296 ? -20.896 7.134 -2.789 1.00 87.81 296 ILE A O 1
ATOM 2393 N N . LEU A 1 297 ? -18.831 6.245 -3.121 1.00 82.75 297 LEU A N 1
ATOM 2394 C CA . LEU A 1 297 ? -18.180 7.357 -3.822 1.00 82.75 297 LEU A CA 1
ATOM 2395 C C . LEU A 1 297 ? -18.418 7.292 -5.339 1.00 82.75 297 LEU A C 1
ATOM 2397 O O . LEU A 1 297 ? -18.611 8.371 -5.944 1.00 82.75 297 LEU A O 1
#

Radius of gyration: 23.6 Å; Cα contacts (8 Å, |Δi|>4): 450; chains: 1; bounding box: 76×52×57 Å

Sequence (297 aa):
MLGGLITLCWKPTGRMVQNLSPLVKGEAPPPATIFISAIQILIMPAVMIPSTFSAEERSQLLRTYKIGELARAFTIFGVDRVVIYFDKDEKVDSRKLGDYIKLVLEYANTPQYLRKRLYPLEKEMRYFGVIPALRAPHHPLKHEKVRYRQGLVLEDGSVDVGLDRPVRVGGKVREGEVVNVDMERLEVVEKPSNGYWGYEVEWNGKGLEEEVKRLRKRYVIVGTSRLGEDVRKVKNRIRNENKDYLLVFGSPFRGLGEMVKENIFDYMVNFVPDQNVKTVRVEEAIFISLGIMNVIL

Foldseek 3Di:
DDDDDDDDDDDDDDDDDDDDDDDDDDDDPDDPQPPPPPDDPPQAEEEEEELCLCVVDPDLLVSLLLLLLVLQLCLVLQHAAYEYFYDDDPVDPSQVSNVLSQVSNVLQLDAPLCNCVLPPDDPSCPNSVSRDHNPHLQRDDQPDDDQKYKWAQAPVRFTHRPYPDTHHADDDDDHGDTFMARPVRRYTDPDDPRDRRGYDYDDDHHHDLVVLVVCVVAAQEEEEDQPFAECVVCLVVVLPDPHRHYYYYDHQVDGPVVRDPDDSHPGYYHLDPPDPDPDDRRSRCSNSVSVVNSVSD

Secondary structure (DSSP, 8-state):
---------------------------PPPP------TT------EEEEETTTTTT---HHHHHHHHHHHHHHHHHTT--EEEEEE---SSS-HHHHHHHHHHHHHHHHS-TTTHHHHS---GGGTTGGGSPP---TTS--TT---SEEEEEEPTTS-EE-SSSS-B--BS---TT-EEEEETTTTEEESS-SSS----EEEEEEEEHHHHHHHHTTTEEEEEEEEEEEEHHHHHHHHHT-SSEEEEE--BTTB-HHHH-SS---SEEEESSTT-SSS---HHHHHHHHHHHHHHH-